Protein AF-A0A975J6R3-F1 (afdb_monomer_lite)

Sequence (254 aa):
MKIGGYSHFNGITFFCDVFKIKGSRKNNDIIYDIEWIVPPKWLRKLENKFILGGILVAYYQWKVLDKKIKSLFLFLIGFYLMDEIMDLTFIDKYLDYYGSKLGIYFIITTLIIVALNYKRILRVFRYHGAEHKAINCFVEHGYVDLYLIKKASRFNKRCGSNIASIFLLLYIPIWVLNVDSLTAIVIIFLIALQITKILALKNFRWDKYIQILQWVTALEPREEEIEVAIGTFNQLQRGYYIYQSEVTKGIRKI

Secondary structure (DSSP, 8-state):
---EEEEETTEEEEE-SSEEEEEEEETTEEEEEEEE-PPPHHHHTTTT-TTTHHHHHHHHHHHHS-HHHHHHHHHHHHHHHHHHHHT-HHHHHHHHHHHHHHHHHHHHHHHHHHHHTHHHHHHHHHHHHHHHHHHHHHHHHSS--HHHHHHS-S--TT-THHHHHHHHHHHHHHHHTT---HHHHHHHHHHHHHHHHHHTTS--TTHHHHTHHHHHHSPPPPHHHHHHHHHHHHHHHHHHHHHHHHHHHHHTT-

Radius of gyration: 21.08 Å; chains: 1; bounding box: 64×44×52 Å

Foldseek 3Di:
DAKDKAFDLFAIWIDDQFKIWTWGDDPNDTDIDIGTLHDDPVLVVQPPPQVSVVVVVVSSVVVRDDPVVVVVVVVVVVVVVCCVVVVPVVVVVVCVVCVVVVVVVVVVVVVVVCVVCVVSQVQSLQLLLLRQLQVQLCVVPVADDPVSSLVGGSFALLDPVLLVLQLCVVVVVCVVVVVDDPVVSVVSSSVSVVVSVVSNVDDDPCSVSSRVVNVPRNDNHDPSSNCSSNVRVVVNVVVVVVVVVVVVVVVVVD

Structure (mmCIF, N/CA/C/O backbone):
data_AF-A0A975J6R3-F1
#
_entry.id   AF-A0A975J6R3-F1
#
loop_
_atom_site.group_PDB
_atom_site.id
_atom_site.type_symbol
_atom_site.label_atom_id
_atom_site.label_alt_id
_atom_site.label_comp_id
_atom_site.label_asym_id
_atom_site.label_entity_id
_atom_site.label_seq_id
_atom_site.pdbx_PDB_ins_code
_atom_site.Cartn_x
_atom_site.Cartn_y
_atom_site.Cartn_z
_atom_site.occupancy
_atom_site.B_iso_or_equiv
_atom_site.auth_seq_id
_atom_site.auth_comp_id
_atom_site.auth_asym_id
_atom_site.auth_atom_id
_atom_site.pdbx_PDB_model_num
ATOM 1 N N . MET A 1 1 ? -18.717 5.902 2.322 1.00 73.00 1 MET A N 1
ATOM 2 C CA . MET A 1 1 ? -17.311 6.255 2.606 1.00 73.00 1 MET A CA 1
ATOM 3 C C . MET A 1 1 ? -16.415 5.562 1.591 1.00 73.00 1 MET A C 1
ATOM 5 O O . MET A 1 1 ? -16.469 4.338 1.505 1.00 73.00 1 MET A O 1
ATOM 9 N N . LYS A 1 2 ? -15.635 6.303 0.792 1.00 81.56 2 LYS A N 1
ATOM 10 C CA . LYS A 1 2 ? -14.516 5.687 0.055 1.00 81.56 2 LYS A CA 1
ATOM 11 C C . LYS A 1 2 ? -13.415 5.413 1.067 1.00 81.56 2 LYS A C 1
ATOM 13 O O . LYS A 1 2 ? -13.172 6.273 1.900 1.00 81.56 2 LYS A O 1
ATOM 18 N N . ILE A 1 3 ? -12.798 4.240 1.020 1.00 90.19 3 ILE A N 1
ATOM 19 C CA . ILE A 1 3 ? -11.766 3.850 1.983 1.00 90.19 3 ILE A CA 1
ATOM 20 C C . ILE A 1 3 ? -10.553 3.278 1.276 1.00 90.19 3 ILE A C 1
ATOM 22 O O . ILE A 1 3 ? -10.678 2.590 0.261 1.00 90.19 3 ILE A O 1
ATOM 26 N N . GLY A 1 4 ? -9.394 3.546 1.851 1.00 91.12 4 GLY A N 1
ATOM 27 C CA . GLY A 1 4 ? -8.131 2.931 1.491 1.00 91.12 4 GLY A CA 1
ATOM 28 C C . GLY A 1 4 ? -7.145 3.059 2.642 1.00 91.12 4 GLY A C 1
ATOM 29 O O . GLY A 1 4 ? -7.427 3.706 3.655 1.00 91.12 4 GLY A O 1
ATOM 30 N N . GLY A 1 5 ? -5.985 2.444 2.481 1.00 92.81 5 GLY A N 1
ATOM 31 C CA . GLY A 1 5 ? -4.912 2.540 3.450 1.00 92.81 5 GLY A CA 1
ATOM 32 C C . GLY A 1 5 ? -3.556 2.251 2.832 1.00 92.81 5 GLY A C 1
ATOM 33 O O . GLY A 1 5 ? -3.443 1.908 1.655 1.00 92.81 5 GLY A O 1
ATOM 34 N N . TYR A 1 6 ? -2.520 2.465 3.631 1.00 92.19 6 TYR A N 1
ATOM 35 C CA . TYR A 1 6 ? -1.164 2.026 3.346 1.00 92.19 6 TYR A CA 1
ATOM 36 C C . TYR A 1 6 ? -0.399 1.804 4.652 1.00 92.19 6 TYR A C 1
ATOM 38 O O . TYR A 1 6 ? -0.605 2.490 5.658 1.00 92.19 6 TYR A O 1
ATOM 46 N N . SER A 1 7 ? 0.515 0.840 4.632 1.00 93.00 7 SER A N 1
ATOM 47 C CA . SER A 1 7 ? 1.382 0.511 5.761 1.00 93.00 7 SER A CA 1
ATOM 48 C C . SER A 1 7 ? 2.701 1.280 5.721 1.00 93.00 7 SER A C 1
ATOM 50 O O . SER A 1 7 ? 3.265 1.520 4.653 1.00 93.00 7 SER A O 1
ATOM 52 N N . HIS A 1 8 ? 3.256 1.573 6.891 1.00 91.44 8 HIS A N 1
ATOM 53 C CA . HIS A 1 8 ? 4.609 2.100 7.059 1.00 91.44 8 HIS A CA 1
ATOM 54 C C . HIS A 1 8 ? 5.312 1.412 8.237 1.00 91.44 8 HIS A C 1
ATOM 56 O O . HIS A 1 8 ? 4.707 0.648 8.982 1.00 91.44 8 HIS A O 1
ATOM 62 N N . PHE A 1 9 ? 6.603 1.688 8.441 1.00 87.81 9 PHE A N 1
ATOM 63 C CA . PHE A 1 9 ? 7.449 0.948 9.395 1.00 87.81 9 PHE A CA 1
ATOM 64 C C . PHE A 1 9 ? 6.875 0.805 10.812 1.00 87.81 9 PHE A C 1
ATOM 66 O O . PHE A 1 9 ? 7.053 -0.236 11.444 1.00 87.81 9 PHE A O 1
ATOM 73 N N . ASN A 1 10 ? 6.176 1.836 11.294 1.00 89.94 10 ASN A N 1
ATOM 74 C CA . ASN A 1 10 ? 5.667 1.891 12.665 1.00 89.94 10 ASN A CA 1
ATOM 75 C C . ASN A 1 10 ? 4.132 1.866 12.765 1.00 89.94 10 ASN A C 1
ATOM 77 O O . ASN A 1 10 ? 3.611 2.201 13.824 1.00 89.94 10 ASN A O 1
ATOM 81 N N . GLY A 1 11 ? 3.401 1.513 11.702 1.00 94.88 11 GLY A N 1
ATOM 82 C CA . GLY A 1 11 ? 1.938 1.479 11.762 1.00 94.88 11 GLY A CA 1
ATOM 83 C C . GLY A 1 11 ? 1.237 1.559 10.411 1.00 94.88 11 GLY A C 1
ATOM 84 O O . GLY A 1 11 ? 1.796 1.178 9.381 1.00 94.88 11 GLY A O 1
ATOM 85 N N . ILE A 1 12 ? -0.001 2.043 10.432 1.00 96.50 12 ILE A N 1
ATOM 86 C CA . ILE A 1 12 ? -0.912 2.048 9.286 1.00 96.50 12 ILE A CA 1
ATOM 87 C C . ILE A 1 12 ? -1.538 3.431 9.169 1.00 96.50 12 ILE A C 1
ATOM 89 O O . ILE A 1 12 ? -1.903 4.056 10.163 1.00 96.50 12 ILE A O 1
ATOM 93 N N . THR A 1 13 ? -1.684 3.909 7.941 1.00 95.38 13 THR A N 1
ATOM 94 C CA . THR A 1 13 ? -2.505 5.077 7.641 1.00 95.38 13 THR A CA 1
ATOM 95 C C . THR A 1 13 ? -3.733 4.626 6.874 1.00 95.38 13 THR A C 1
ATOM 97 O O . THR A 1 13 ? -3.602 3.992 5.830 1.00 95.38 13 THR A O 1
ATOM 100 N N . PHE A 1 14 ? -4.917 4.982 7.362 1.00 96.06 14 PHE A N 1
ATOM 101 C CA . PHE A 1 14 ? -6.159 4.848 6.607 1.00 96.06 14 PHE A CA 1
ATOM 102 C C . PHE A 1 14 ? -6.623 6.211 6.117 1.00 96.06 14 PHE A C 1
ATOM 104 O O . PHE A 1 14 ? -6.312 7.243 6.712 1.00 96.06 14 PHE A O 1
ATOM 111 N N . PHE A 1 15 ? -7.384 6.235 5.034 1.00 93.44 15 PHE A N 1
ATOM 112 C CA . PHE A 1 15 ? -7.926 7.468 4.489 1.00 93.44 15 PH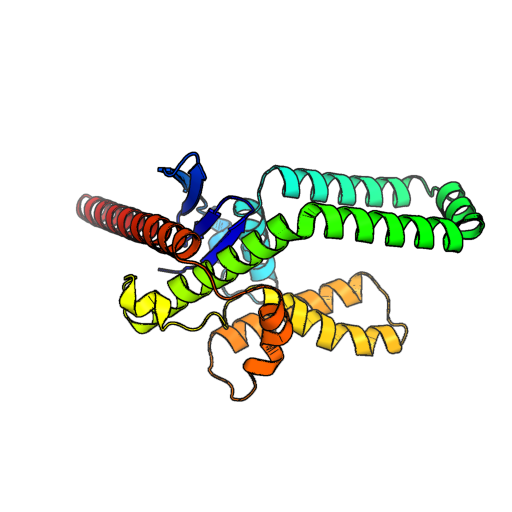E A CA 1
ATOM 113 C C . PHE A 1 15 ? -9.315 7.267 3.906 1.00 93.44 15 PHE A C 1
ATOM 115 O O . PHE A 1 15 ? -9.677 6.175 3.459 1.00 93.44 15 PHE A O 1
ATOM 122 N N . CYS A 1 16 ? -10.074 8.357 3.897 1.00 91.12 16 CYS A N 1
ATOM 123 C CA . CYS A 1 16 ? -11.338 8.458 3.194 1.00 91.12 16 CYS A CA 1
ATOM 124 C C . CYS A 1 16 ? -11.298 9.566 2.134 1.00 91.12 16 CYS A C 1
ATOM 126 O O . CYS A 1 16 ? -10.245 10.094 1.794 1.00 91.12 16 CYS A O 1
ATOM 128 N N . ASP A 1 17 ? -12.450 9.927 1.586 1.00 85.44 17 ASP A N 1
ATOM 129 C CA . ASP A 1 17 ? -12.615 11.014 0.619 1.00 85.44 17 ASP A CA 1
ATOM 130 C C . ASP A 1 17 ? -12.327 12.418 1.194 1.00 85.44 17 ASP A C 1
ATOM 132 O O . ASP A 1 17 ? -12.244 13.388 0.436 1.00 85.44 17 ASP A O 1
ATOM 136 N N . VAL A 1 18 ? -12.138 12.524 2.513 1.00 88.44 18 VAL A N 1
ATOM 137 C CA . VAL A 1 18 ? -12.105 13.795 3.245 1.00 88.44 18 VAL A CA 1
ATOM 138 C C . VAL A 1 18 ? -10.768 14.031 3.960 1.00 88.44 18 VAL A C 1
ATOM 140 O O . VAL A 1 18 ? -10.130 15.071 3.778 1.00 88.44 18 VAL A O 1
ATOM 143 N N . PHE A 1 19 ? -10.321 13.073 4.765 1.00 92.25 19 PHE A N 1
ATOM 144 C CA . PHE A 1 19 ? -9.090 13.155 5.552 1.00 92.25 19 PHE A CA 1
ATOM 145 C C . PHE A 1 19 ? -8.410 11.781 5.617 1.00 92.25 19 PHE A C 1
ATOM 147 O O . PHE A 1 19 ? -8.995 10.752 5.264 1.00 92.25 19 PHE A O 1
ATOM 154 N N . LYS A 1 20 ? -7.157 11.765 6.065 1.00 93.69 20 LYS A N 1
ATOM 155 C CA . LYS A 1 20 ? -6.404 10.555 6.404 1.00 93.69 20 LYS A CA 1
ATOM 156 C C . LYS A 1 20 ? -6.038 10.560 7.883 1.00 93.69 20 LYS A C 1
ATOM 158 O O . LYS A 1 20 ? -5.824 11.625 8.456 1.00 93.69 20 LYS A O 1
ATOM 163 N N . ILE A 1 21 ? -5.962 9.375 8.479 1.00 95.31 21 ILE A N 1
ATOM 164 C CA . ILE A 1 21 ? -5.512 9.158 9.853 1.00 95.31 21 ILE A CA 1
ATOM 165 C C . ILE A 1 21 ? -4.333 8.200 9.840 1.00 95.31 21 ILE A C 1
ATOM 167 O O . ILE A 1 21 ? -4.447 7.063 9.380 1.00 95.31 21 ILE A O 1
ATOM 171 N N . LYS A 1 22 ? -3.211 8.662 10.380 1.00 95.06 22 LYS A N 1
ATOM 172 C CA . LYS A 1 22 ? -1.996 7.887 10.592 1.00 95.06 22 LYS A CA 1
ATOM 173 C C . LYS A 1 22 ? -1.968 7.373 12.025 1.00 95.06 22 LYS A C 1
ATOM 175 O O . LYS A 1 22 ? -1.865 8.169 12.951 1.00 95.06 22 LYS A O 1
ATOM 180 N N . GLY A 1 23 ? -2.015 6.058 12.203 1.00 96.25 23 GLY A N 1
ATOM 181 C CA . GLY A 1 23 ? -1.776 5.401 13.483 1.00 96.25 23 GLY A CA 1
ATOM 182 C C . GLY A 1 23 ? -0.354 4.867 13.549 1.00 96.25 23 GLY A C 1
ATOM 183 O O . GLY A 1 23 ? 0.071 4.096 12.688 1.00 96.25 23 GLY A O 1
ATOM 184 N N . SER A 1 24 ? 0.411 5.286 14.552 1.00 94.75 24 SER A N 1
ATOM 185 C CA . SER A 1 24 ? 1.791 4.838 14.761 1.00 94.75 24 SER A CA 1
ATOM 186 C C . SER A 1 24 ? 1.986 4.323 16.180 1.00 94.75 24 SER A C 1
ATOM 188 O O . SER A 1 24 ? 1.666 5.019 17.139 1.00 94.75 24 SER A O 1
ATOM 190 N N . ARG A 1 25 ? 2.556 3.125 16.321 1.00 92.06 25 ARG A N 1
ATOM 191 C CA . ARG A 1 25 ? 2.884 2.545 17.629 1.00 92.06 25 ARG A CA 1
ATOM 192 C C . ARG A 1 25 ? 4.203 3.125 18.144 1.00 92.06 25 ARG A C 1
ATOM 194 O O . ARG A 1 25 ? 5.226 3.026 17.459 1.00 92.06 25 ARG A O 1
ATOM 201 N N . LYS A 1 26 ? 4.196 3.700 19.348 1.00 90.25 26 LYS A N 1
ATOM 202 C CA . LYS A 1 26 ? 5.370 4.247 20.045 1.00 90.25 26 LYS A CA 1
ATOM 203 C C . LYS A 1 26 ? 5.280 3.886 21.530 1.00 90.25 26 LYS A C 1
ATOM 205 O O . LYS A 1 26 ? 4.338 4.294 22.184 1.00 90.25 26 LYS A O 1
ATOM 210 N N . ASN A 1 27 ? 6.261 3.142 22.049 1.00 80.25 27 ASN A N 1
ATOM 211 C CA . ASN A 1 27 ? 6.345 2.751 23.467 1.00 80.25 27 ASN A CA 1
ATOM 212 C C . ASN A 1 27 ? 5.030 2.166 24.032 1.00 80.25 27 ASN A C 1
ATOM 214 O O . ASN A 1 27 ? 4.551 2.615 25.060 1.00 80.25 27 ASN A O 1
ATOM 218 N N . ASN A 1 28 ? 4.457 1.174 23.339 1.00 82.69 28 ASN A N 1
ATOM 219 C CA . ASN A 1 28 ? 3.149 0.547 23.607 1.00 82.69 28 ASN A CA 1
ATOM 220 C C . ASN A 1 28 ? 1.890 1.388 23.368 1.00 82.69 28 ASN A C 1
ATOM 222 O O . ASN A 1 28 ? 0.835 0.789 23.175 1.00 82.69 28 ASN A O 1
ATOM 226 N N . ASP A 1 29 ? 1.993 2.706 23.234 1.00 89.94 29 ASP A N 1
ATOM 227 C CA . ASP A 1 29 ? 0.853 3.541 22.865 1.00 89.94 29 ASP A CA 1
ATOM 228 C C . ASP A 1 29 ? 0.682 3.650 21.346 1.00 89.94 29 ASP A C 1
ATOM 230 O O . ASP A 1 29 ? 1.638 3.535 20.565 1.00 89.94 29 ASP A O 1
ATOM 234 N N . ILE A 1 30 ? -0.555 3.902 20.914 1.00 93.38 30 ILE A N 1
ATOM 235 C CA . ILE A 1 30 ? -0.884 4.208 19.520 1.00 93.38 30 ILE A CA 1
ATOM 236 C C . ILE A 1 30 ? -1.169 5.704 19.419 1.00 93.38 30 ILE A C 1
ATOM 238 O O . ILE A 1 30 ? -2.133 6.211 19.988 1.00 93.38 30 ILE A O 1
ATOM 242 N N . ILE A 1 31 ? -0.326 6.405 18.667 1.00 95.19 31 ILE A N 1
ATOM 243 C CA . ILE A 1 31 ? -0.463 7.834 18.393 1.00 95.19 31 ILE A CA 1
ATOM 244 C C . ILE A 1 31 ? -1.219 8.001 17.078 1.00 95.19 31 ILE A C 1
ATOM 246 O O . ILE A 1 31 ? -0.861 7.371 16.079 1.00 95.19 31 ILE A O 1
ATOM 250 N N . TYR A 1 32 ? -2.226 8.873 17.081 1.00 95.56 32 TYR A N 1
ATOM 251 C CA . TYR A 1 32 ? -3.033 9.197 15.910 1.00 95.56 32 TYR A CA 1
ATOM 252 C C . TYR A 1 32 ? -2.733 10.614 15.426 1.00 95.56 32 TYR A C 1
ATOM 254 O O . TYR A 1 32 ? -2.737 11.552 16.218 1.00 95.56 32 TYR A O 1
ATOM 262 N N . ASP A 1 33 ? -2.510 10.762 14.126 1.00 93.94 33 ASP A N 1
ATOM 263 C CA . ASP A 1 33 ? -2.328 12.049 13.453 1.00 93.94 33 ASP A CA 1
ATOM 264 C C . ASP A 1 33 ? -3.324 12.169 12.293 1.00 93.94 33 ASP A C 1
ATOM 266 O O . ASP A 1 33 ? -3.497 11.214 11.531 1.00 93.94 33 ASP A O 1
ATOM 270 N N . ILE A 1 34 ? -4.009 13.309 12.180 1.00 93.25 34 ILE A N 1
ATOM 271 C CA . ILE A 1 34 ? -5.109 13.519 11.226 1.00 93.25 34 ILE A CA 1
ATOM 272 C C . ILE A 1 34 ? -4.740 14.646 10.264 1.00 93.25 34 ILE A C 1
ATOM 274 O O . ILE A 1 34 ? -4.424 15.755 10.683 1.00 93.25 34 ILE A O 1
ATOM 278 N N . GLU A 1 35 ? -4.858 14.388 8.961 1.00 92.19 35 GLU A N 1
ATOM 279 C CA . GLU A 1 35 ? -4.571 15.374 7.916 1.00 92.19 35 GLU A CA 1
ATOM 280 C C . GLU A 1 35 ? -5.707 15.421 6.882 1.00 92.19 35 GLU A C 1
ATOM 282 O O . GLU A 1 35 ? -6.140 14.392 6.358 1.00 92.19 35 GLU A O 1
ATOM 287 N N . TRP A 1 36 ? -6.183 16.623 6.551 1.00 90.50 36 TRP A N 1
ATOM 288 C CA . TRP A 1 36 ? -7.206 16.827 5.522 1.00 90.50 36 TRP A CA 1
ATOM 289 C C . TRP A 1 36 ? -6.635 16.633 4.113 1.00 90.50 36 TRP A C 1
ATOM 291 O O . TRP A 1 36 ? -5.567 17.149 3.782 1.00 90.50 36 TRP A O 1
ATOM 301 N N . ILE A 1 37 ? -7.377 15.932 3.251 1.00 88.62 37 ILE A N 1
ATOM 302 C CA . ILE A 1 37 ? -6.948 15.602 1.879 1.00 88.62 37 ILE A CA 1
ATOM 303 C C . ILE A 1 37 ? -7.986 15.979 0.814 1.00 88.62 37 ILE A C 1
ATOM 305 O O . ILE A 1 37 ? -7.968 15.448 -0.295 1.00 88.62 37 ILE A O 1
ATOM 309 N N . VAL A 1 38 ? -8.889 16.907 1.137 1.00 85.12 38 VAL A N 1
ATOM 310 C CA . VAL A 1 38 ? -9.971 17.321 0.236 1.00 85.12 38 VAL A CA 1
ATOM 311 C C . VAL A 1 38 ? -9.400 17.994 -1.024 1.00 85.12 38 VAL A C 1
ATOM 313 O O . VAL A 1 38 ? -8.736 19.029 -0.916 1.00 85.12 38 VAL A O 1
ATOM 316 N N . PRO A 1 39 ? -9.683 17.471 -2.232 1.00 84.12 39 PRO A N 1
ATOM 317 C CA . PRO A 1 39 ? -9.270 18.114 -3.472 1.00 84.12 39 PRO A CA 1
ATOM 318 C C . PRO A 1 39 ? -10.070 19.396 -3.761 1.00 84.12 39 PRO A C 1
ATOM 320 O O . PRO A 1 39 ? -11.255 19.509 -3.406 1.00 84.12 39 PRO A O 1
ATOM 323 N N . PRO A 1 40 ? -9.475 20.357 -4.491 1.00 85.69 40 PRO A N 1
ATOM 324 C CA . PRO A 1 40 ? -10.188 21.550 -4.931 1.00 85.69 40 PRO A CA 1
ATOM 325 C C . PRO A 1 40 ? -11.392 21.191 -5.822 1.00 85.69 40 PRO A C 1
ATOM 327 O O . PRO A 1 40 ? -11.407 20.167 -6.509 1.00 85.69 40 PRO A O 1
ATOM 330 N N . LYS A 1 41 ? -12.432 22.042 -5.819 1.00 84.62 41 LYS A N 1
ATOM 331 C CA . LYS A 1 41 ? -13.713 21.790 -6.522 1.00 84.62 41 LYS A CA 1
ATOM 332 C C . LYS A 1 41 ? -13.536 21.451 -8.007 1.00 84.62 41 LYS A C 1
ATOM 334 O O . LYS A 1 41 ? -14.232 20.575 -8.506 1.00 84.62 41 LYS A O 1
ATOM 339 N N . TRP A 1 42 ? -12.617 22.120 -8.704 1.00 85.50 42 TRP A N 1
ATOM 340 C CA . TRP A 1 42 ? -12.376 21.881 -10.130 1.00 85.50 42 TRP A CA 1
ATOM 341 C C . TRP A 1 42 ? -11.807 20.481 -10.398 1.00 85.50 42 TRP A C 1
ATOM 343 O O . TRP A 1 42 ? -12.211 19.835 -11.358 1.00 85.50 42 TRP A O 1
ATOM 353 N N . LEU A 1 43 ? -10.946 19.978 -9.509 1.00 84.31 43 LEU A N 1
ATOM 354 C CA . LEU A 1 43 ? -10.311 18.672 -9.659 1.00 84.31 43 LEU A CA 1
ATOM 355 C C . LEU A 1 43 ? -11.311 17.531 -9.428 1.00 84.31 43 LEU A C 1
ATOM 357 O O . LEU A 1 43 ? -11.257 16.512 -10.110 1.00 84.31 43 LEU A O 1
ATOM 361 N N . ARG A 1 44 ? -12.294 17.738 -8.540 1.00 81.62 44 ARG A N 1
ATOM 362 C CA . ARG A 1 44 ? -13.417 16.803 -8.351 1.00 81.62 44 ARG A CA 1
ATOM 363 C C . ARG A 1 44 ? -14.255 16.613 -9.614 1.00 81.62 44 ARG A C 1
ATOM 365 O O . ARG A 1 44 ? -14.750 15.522 -9.844 1.00 81.62 44 ARG A O 1
ATOM 372 N N . LYS A 1 45 ? -14.360 17.625 -10.483 1.00 83.69 45 LYS A N 1
ATOM 373 C CA . LYS A 1 45 ? -15.082 17.499 -11.766 1.00 83.69 45 LYS A CA 1
ATOM 374 C C . LYS A 1 45 ? -14.395 16.557 -12.766 1.00 83.69 45 LYS A C 1
ATOM 376 O O . LYS A 1 45 ? -14.990 16.223 -13.789 1.00 83.69 45 LYS A O 1
ATOM 381 N N . LEU A 1 46 ? -13.142 16.172 -12.514 1.00 81.88 46 LEU A N 1
ATOM 382 C CA . LEU A 1 46 ? -12.410 15.202 -13.335 1.00 81.88 46 LEU A CA 1
ATOM 383 C C . LEU A 1 46 ? -12.690 13.754 -12.920 1.00 81.88 46 LEU A C 1
ATOM 385 O O . LEU A 1 46 ? -12.252 12.825 -13.600 1.00 81.88 46 LEU A O 1
ATOM 389 N N . GLU A 1 47 ? -13.416 13.552 -11.821 1.00 72.62 47 GLU A N 1
ATOM 390 C CA . GLU A 1 47 ? -13.870 12.236 -11.398 1.00 72.62 47 GLU A CA 1
ATOM 391 C C . GLU A 1 47 ? -14.687 11.571 -12.520 1.00 72.62 47 GLU A C 1
ATOM 393 O O . GLU A 1 47 ? -15.491 12.214 -13.191 1.00 72.62 47 GLU A O 1
ATOM 398 N N . ASN A 1 48 ? -14.428 10.285 -12.769 1.00 70.88 48 ASN A N 1
ATOM 399 C CA . ASN A 1 48 ? -15.032 9.474 -13.840 1.00 70.88 48 ASN A CA 1
ATOM 400 C C . ASN A 1 48 ? -14.679 9.857 -15.291 1.00 70.88 48 ASN A C 1
ATOM 402 O O . ASN A 1 48 ? -15.157 9.203 -16.216 1.00 70.88 48 ASN A O 1
ATOM 406 N N . LYS A 1 49 ? -13.801 10.838 -15.531 1.00 78.75 49 LYS A N 1
ATOM 407 C CA . LYS A 1 49 ? -13.236 11.059 -16.872 1.00 78.75 49 LYS A CA 1
ATOM 408 C C . LYS A 1 49 ? -12.094 10.073 -17.127 1.00 78.75 49 LYS A C 1
ATOM 410 O O . LYS A 1 49 ? -11.222 9.926 -16.275 1.00 78.75 49 LYS A O 1
ATOM 415 N N . PHE A 1 50 ? -12.078 9.427 -18.296 1.00 69.06 50 PHE A N 1
ATOM 416 C CA . PHE A 1 50 ? -11.164 8.314 -18.605 1.00 69.06 50 PHE A CA 1
ATOM 417 C C . PHE A 1 50 ? -9.685 8.654 -18.343 1.00 69.06 50 PHE A C 1
ATOM 419 O O . PHE A 1 50 ? -9.077 8.092 -17.432 1.00 69.06 50 PHE A O 1
ATOM 426 N N . ILE A 1 51 ? -9.137 9.627 -19.082 1.00 68.31 51 ILE A N 1
ATOM 427 C CA . ILE A 1 51 ? -7.733 10.064 -18.962 1.00 68.31 51 ILE A CA 1
ATOM 428 C C . ILE A 1 51 ? -7.575 11.074 -17.821 1.00 68.31 51 ILE A C 1
ATOM 430 O O . ILE A 1 51 ? -6.724 10.922 -16.948 1.00 68.31 51 ILE A O 1
ATOM 434 N N . LEU A 1 52 ? -8.443 12.089 -17.781 1.00 76.44 52 LEU A N 1
ATOM 435 C CA . LEU A 1 52 ? -8.326 13.203 -16.834 1.00 76.44 52 LEU A CA 1
ATOM 436 C C . LEU A 1 52 ? -8.543 12.785 -15.372 1.00 76.44 52 LEU A C 1
ATOM 438 O O . LEU A 1 52 ? -7.997 13.411 -14.466 1.00 76.44 52 LEU A O 1
ATOM 442 N N . GLY A 1 53 ? -9.273 11.695 -15.122 1.00 72.00 53 GLY A N 1
ATOM 443 C CA . GLY A 1 53 ? -9.401 11.117 -13.787 1.00 72.00 53 GLY A CA 1
ATOM 444 C C . GLY A 1 53 ? -8.071 10.602 -13.229 1.00 72.00 53 GLY A C 1
ATOM 445 O O . GLY A 1 53 ? -7.920 10.514 -12.012 1.00 72.00 53 GLY A O 1
ATOM 446 N N . GLY A 1 54 ? -7.082 10.318 -14.086 1.00 73.56 54 GLY A N 1
ATOM 447 C CA . GLY A 1 54 ? -5.709 10.023 -13.673 1.00 73.56 54 GLY A CA 1
ATOM 448 C C . GLY A 1 54 ? -5.059 11.181 -12.913 1.00 73.56 54 GLY A C 1
ATOM 449 O O . GLY A 1 54 ? -4.347 10.940 -11.944 1.00 73.56 54 GLY A O 1
ATOM 450 N N . ILE A 1 55 ? -5.385 12.432 -13.259 1.00 81.81 55 ILE A N 1
ATOM 451 C CA . ILE A 1 55 ? -4.876 13.633 -12.574 1.00 81.81 55 ILE A CA 1
ATOM 452 C C . ILE A 1 55 ? -5.414 13.696 -11.140 1.00 81.81 55 ILE A C 1
ATOM 454 O O . ILE A 1 55 ? -4.669 13.966 -10.199 1.00 81.81 55 ILE A O 1
ATOM 458 N N . LEU A 1 56 ? -6.702 13.394 -10.950 1.00 81.94 56 LEU A N 1
ATOM 459 C CA . LEU A 1 56 ? -7.305 13.323 -9.619 1.00 81.94 56 LEU A CA 1
ATOM 460 C C . LEU A 1 56 ? -6.673 12.198 -8.783 1.00 81.94 56 LEU A C 1
ATOM 462 O O . LEU A 1 56 ? -6.369 12.404 -7.609 1.00 81.94 56 LEU A O 1
ATOM 466 N N . VAL A 1 57 ? -6.422 11.030 -9.386 1.00 78.62 57 VAL A N 1
ATOM 467 C CA . VAL A 1 57 ? -5.704 9.929 -8.720 1.00 78.62 57 VAL A CA 1
ATOM 468 C C . VAL A 1 57 ? -4.291 10.365 -8.333 1.00 78.62 57 VAL A C 1
ATOM 470 O O . VAL A 1 57 ? -3.912 10.181 -7.181 1.00 78.62 57 VAL A O 1
ATOM 473 N N . ALA A 1 58 ? -3.541 10.996 -9.238 1.00 81.94 58 ALA A N 1
ATOM 474 C CA . ALA A 1 58 ? -2.194 11.495 -8.971 1.00 81.94 58 ALA A CA 1
ATOM 475 C C . ALA A 1 58 ? -2.178 12.518 -7.826 1.00 81.94 58 ALA A C 1
ATOM 477 O O . ALA A 1 58 ? -1.318 12.441 -6.952 1.00 81.94 58 ALA A O 1
ATOM 478 N N . TYR A 1 59 ? -3.166 13.415 -7.762 1.00 86.94 59 TYR A N 1
ATOM 479 C CA . TYR A 1 59 ? -3.330 14.336 -6.639 1.00 86.94 59 TYR A CA 1
ATOM 480 C C . TYR A 1 59 ? -3.540 13.602 -5.312 1.00 86.94 59 TYR A C 1
ATOM 482 O O . TYR A 1 59 ? -2.878 13.926 -4.325 1.00 86.94 59 TYR A O 1
ATOM 490 N N . TYR A 1 60 ? -4.436 12.610 -5.275 1.00 81.50 60 TYR A N 1
ATOM 491 C CA . TYR A 1 60 ? -4.661 11.823 -4.064 1.00 81.50 60 TYR A CA 1
ATOM 492 C C . TYR A 1 60 ? -3.400 11.065 -3.656 1.00 81.50 60 TYR A C 1
ATOM 494 O O . TYR A 1 60 ? -3.005 11.152 -2.497 1.00 81.50 60 TYR A O 1
ATOM 502 N N . GLN A 1 61 ? -2.720 10.404 -4.598 1.00 82.19 61 GLN A N 1
ATOM 503 C CA . GLN A 1 61 ? -1.451 9.725 -4.326 1.00 82.19 61 GLN A CA 1
ATOM 504 C C . GLN A 1 61 ? -0.416 10.708 -3.779 1.00 82.19 61 GLN A C 1
ATOM 506 O O . GLN A 1 61 ? 0.177 10.462 -2.733 1.00 82.19 61 GLN A O 1
ATOM 511 N N . TRP A 1 62 ? -0.275 11.883 -4.395 1.00 86.44 62 TRP A N 1
ATOM 512 C CA . TRP A 1 62 ? 0.598 12.935 -3.891 1.00 86.44 62 TRP A CA 1
ATOM 513 C C . TRP A 1 62 ? 0.211 13.373 -2.477 1.00 86.44 62 TRP A C 1
ATOM 515 O O . TRP A 1 62 ? 1.069 13.499 -1.617 1.00 86.44 62 TRP A O 1
ATOM 525 N N . LYS A 1 63 ? -1.066 13.581 -2.156 1.00 85.88 63 LYS A N 1
ATOM 526 C CA . LYS A 1 63 ? -1.478 13.973 -0.795 1.00 85.88 63 LYS A CA 1
ATOM 527 C C . LYS A 1 63 ? -1.268 12.871 0.243 1.00 85.88 63 LYS A C 1
ATOM 529 O O . LYS A 1 63 ? -0.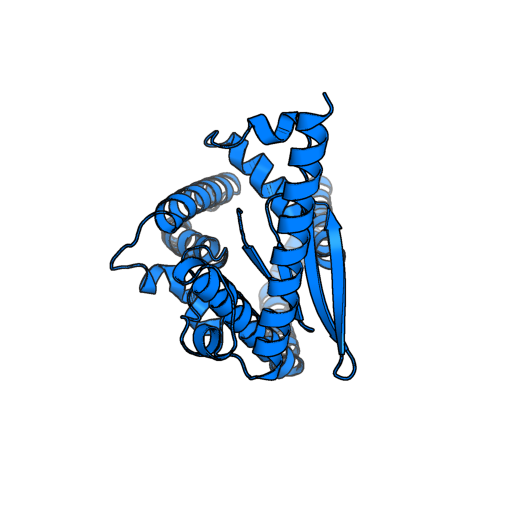934 13.168 1.392 1.00 85.88 63 LYS A O 1
ATOM 534 N N . VAL A 1 64 ? -1.412 11.618 -0.161 1.00 79.50 64 VAL A N 1
ATOM 535 C CA . VAL A 1 64 ? -1.233 10.440 0.690 1.00 79.50 64 VAL A CA 1
ATOM 536 C C . VAL A 1 64 ? 0.254 10.165 0.957 1.00 79.50 64 VAL A C 1
ATOM 538 O O . VAL A 1 64 ? 0.606 9.866 2.095 1.00 79.50 64 VAL A O 1
ATOM 541 N N . LEU A 1 65 ? 1.137 10.358 -0.030 1.00 79.00 65 LEU A N 1
ATOM 542 C CA . LEU A 1 65 ? 2.575 10.092 0.086 1.00 79.00 65 LEU A CA 1
ATOM 543 C C . LEU A 1 65 ? 3.263 10.868 1.222 1.00 79.00 65 LEU A C 1
ATOM 545 O O . LEU A 1 65 ? 3.018 12.059 1.454 1.00 79.00 65 LEU A O 1
ATOM 549 N N . ASP A 1 66 ? 4.197 10.186 1.887 1.00 79.38 66 ASP A N 1
ATOM 550 C CA . ASP A 1 66 ? 5.013 10.756 2.960 1.00 79.38 66 ASP A CA 1
ATOM 551 C C . ASP A 1 66 ? 6.041 11.768 2.407 1.00 79.38 66 ASP A C 1
ATOM 553 O O . ASP A 1 66 ? 6.493 11.663 1.262 1.00 79.38 66 ASP A O 1
ATOM 557 N N . LYS A 1 67 ? 6.444 12.753 3.220 1.00 82.88 67 LYS A N 1
ATOM 558 C CA . LYS A 1 67 ? 7.330 13.861 2.801 1.00 82.88 67 LYS A CA 1
ATOM 559 C C . LYS A 1 67 ? 8.670 13.364 2.254 1.00 82.88 67 LYS A C 1
ATOM 561 O O . LYS A 1 67 ? 9.161 13.891 1.262 1.00 82.88 67 LYS A O 1
ATOM 566 N N . LYS A 1 68 ? 9.228 12.315 2.866 1.00 81.38 68 LYS A N 1
ATOM 567 C CA . LYS A 1 68 ? 10.492 11.699 2.429 1.00 81.38 68 LYS A CA 1
ATOM 568 C C . LYS A 1 68 ? 10.385 11.109 1.023 1.00 81.38 68 LYS A C 1
ATOM 570 O O . LYS A 1 68 ? 11.266 11.329 0.203 1.00 81.38 68 LYS A O 1
ATOM 575 N N . ILE A 1 69 ? 9.284 10.410 0.738 1.00 81.12 69 ILE A N 1
ATOM 576 C CA . ILE A 1 69 ? 9.056 9.788 -0.572 1.00 81.12 69 ILE A CA 1
ATOM 577 C C . ILE A 1 69 ? 8.863 10.870 -1.639 1.00 81.12 69 ILE A C 1
ATOM 579 O O . ILE A 1 69 ? 9.449 10.777 -2.710 1.00 81.12 69 ILE A O 1
ATOM 583 N N . LYS A 1 70 ? 8.124 11.943 -1.330 1.00 85.81 70 LYS A N 1
AT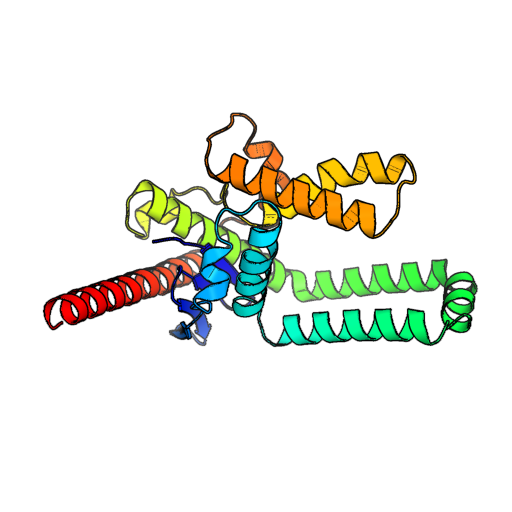OM 584 C CA . LYS A 1 70 ? 7.977 13.097 -2.237 1.00 85.81 70 LYS A CA 1
ATOM 585 C C . LYS A 1 70 ? 9.313 13.732 -2.591 1.00 85.81 70 LYS A C 1
ATOM 587 O O . LYS A 1 70 ? 9.567 13.992 -3.759 1.00 85.81 70 LYS A O 1
ATOM 592 N N . SER A 1 71 ? 10.152 13.968 -1.583 1.00 86.31 71 SER A N 1
ATOM 593 C CA . SER A 1 71 ? 11.477 14.550 -1.790 1.00 86.31 71 SER A CA 1
ATOM 594 C C . SER A 1 71 ? 12.344 13.662 -2.676 1.00 86.31 71 SER A C 1
ATOM 596 O O . SER A 1 71 ? 13.028 14.184 -3.546 1.00 86.31 71 SER A O 1
ATOM 598 N N . LEU A 1 72 ? 12.286 12.339 -2.491 1.00 85.25 72 LEU A N 1
ATOM 599 C CA . LEU A 1 72 ? 12.991 11.391 -3.351 1.00 85.25 72 LEU A CA 1
ATOM 600 C C . LEU A 1 72 ? 12.476 11.447 -4.795 1.00 85.25 72 LEU A C 1
ATOM 602 O O . LEU A 1 72 ? 13.279 11.548 -5.711 1.00 85.25 72 LEU A O 1
ATOM 606 N N . PHE A 1 73 ? 11.157 11.431 -5.010 1.00 85.25 73 PHE A N 1
ATOM 607 C CA . PHE A 1 73 ? 10.579 11.532 -6.357 1.00 85.25 73 PHE A CA 1
ATOM 608 C C . PHE A 1 73 ? 10.984 12.825 -7.069 1.00 85.25 73 PHE A C 1
ATOM 610 O O . PHE A 1 73 ? 11.385 12.777 -8.226 1.00 85.25 73 PHE A O 1
ATOM 617 N N . LEU A 1 74 ? 10.905 13.969 -6.384 1.00 88.81 74 LEU A N 1
ATOM 618 C CA . LEU A 1 74 ? 11.312 15.257 -6.953 1.00 88.81 74 LEU A CA 1
ATOM 619 C C . LEU A 1 74 ?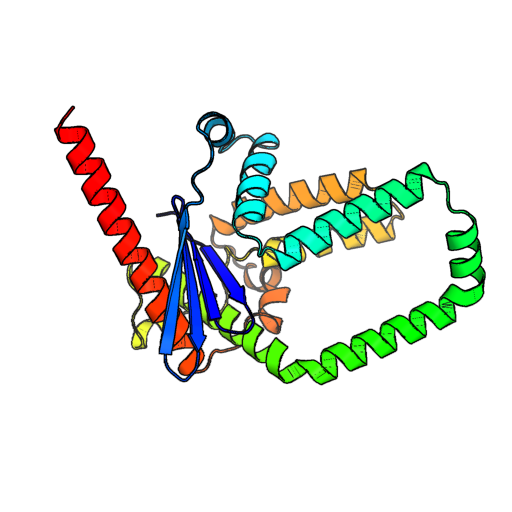 12.805 15.289 -7.274 1.00 88.81 74 LEU A C 1
ATOM 621 O O . LEU A 1 74 ? 13.182 15.793 -8.325 1.00 88.81 74 LEU A O 1
ATOM 625 N N . PHE A 1 75 ? 13.634 14.724 -6.396 1.00 90.44 75 PHE A N 1
ATOM 626 C CA . PHE A 1 75 ? 15.064 14.588 -6.641 1.00 90.44 75 PHE A CA 1
ATOM 627 C C . PHE A 1 75 ? 15.343 13.732 -7.882 1.00 90.44 75 PHE A C 1
ATOM 629 O O . PHE A 1 75 ? 16.101 14.162 -8.739 1.00 90.44 75 PHE A O 1
ATOM 636 N N . LEU A 1 76 ? 14.696 12.569 -8.021 1.00 86.12 76 LEU A N 1
ATOM 637 C CA . LEU A 1 76 ? 14.884 11.681 -9.174 1.00 86.12 76 LEU A CA 1
ATOM 638 C C . LEU A 1 76 ? 14.424 12.323 -10.488 1.00 86.12 76 LEU A C 1
ATOM 640 O O . LEU A 1 76 ? 15.120 12.215 -11.489 1.00 86.12 76 LEU A O 1
ATOM 644 N N . ILE A 1 77 ? 13.281 13.018 -10.483 1.00 85.56 77 ILE A N 1
ATOM 645 C CA . ILE A 1 77 ? 12.797 13.758 -11.659 1.00 85.56 77 ILE A CA 1
ATOM 646 C C . ILE A 1 77 ? 13.770 14.885 -12.012 1.00 85.56 77 ILE A C 1
ATOM 648 O O . ILE A 1 77 ? 14.119 15.044 -13.175 1.00 85.56 77 ILE A O 1
ATOM 652 N N . GLY A 1 78 ? 14.222 15.657 -11.020 1.00 86.50 78 GLY A N 1
ATOM 653 C CA . GLY A 1 78 ? 15.191 16.730 -11.234 1.00 86.50 78 GLY A CA 1
ATOM 654 C C . GLY A 1 78 ? 16.525 16.211 -11.765 1.00 86.50 78 GLY A C 1
ATOM 655 O O . GLY A 1 78 ? 17.088 16.812 -12.669 1.00 86.50 78 GLY A O 1
ATOM 656 N N . PHE A 1 79 ? 16.991 15.073 -11.251 1.00 83.12 79 PHE A N 1
ATOM 657 C CA . PHE A 1 79 ? 18.201 14.408 -11.720 1.00 83.12 79 PHE A CA 1
ATOM 658 C C . PHE A 1 79 ? 18.061 13.924 -13.168 1.00 83.12 79 PHE A C 1
ATOM 660 O O . PHE A 1 79 ? 18.936 14.206 -13.973 1.00 83.12 79 PHE A O 1
ATOM 667 N N . TYR A 1 80 ? 16.943 13.279 -13.518 1.00 81.12 80 TYR A N 1
ATOM 668 C CA . TYR A 1 80 ? 16.660 12.863 -14.897 1.00 81.12 80 TYR A CA 1
ATOM 669 C C . TYR A 1 80 ? 16.621 14.054 -15.867 1.00 81.12 80 TYR A C 1
ATOM 671 O O . TYR A 1 80 ? 17.233 14.015 -16.926 1.00 81.12 80 TYR A O 1
ATOM 679 N N . LEU A 1 81 ? 15.948 15.146 -15.490 1.00 83.06 81 LEU A N 1
ATOM 680 C CA . LEU A 1 81 ? 15.910 16.356 -16.317 1.00 83.06 81 LEU A CA 1
ATOM 681 C C . LEU A 1 81 ? 17.288 17.012 -16.455 1.00 83.06 81 LEU A C 1
ATOM 683 O O . LEU A 1 81 ? 17.602 17.546 -17.511 1.00 83.06 81 LEU A O 1
ATOM 687 N N . MET A 1 82 ? 18.096 17.000 -15.393 1.00 82.38 82 MET A N 1
ATOM 688 C CA . MET A 1 82 ? 19.466 17.512 -15.429 1.00 82.38 82 MET A CA 1
ATOM 689 C C . MET A 1 82 ? 20.319 16.715 -16.416 1.00 82.38 82 MET A C 1
ATOM 691 O O . MET A 1 82 ? 21.033 17.322 -17.203 1.00 82.38 82 MET A O 1
ATOM 695 N N . ASP A 1 83 ? 20.218 15.389 -16.379 1.00 78.50 83 ASP A N 1
ATOM 696 C CA . ASP A 1 83 ? 20.926 14.479 -17.279 1.00 78.50 83 ASP A CA 1
ATOM 697 C C . ASP A 1 83 ? 20.572 14.749 -18.751 1.00 78.50 83 ASP A C 1
ATOM 699 O O . ASP A 1 83 ? 21.457 15.013 -19.561 1.00 78.50 83 ASP A O 1
ATOM 703 N N . GLU A 1 84 ? 19.273 14.841 -19.057 1.00 77.44 84 GLU A N 1
ATOM 704 C CA . GLU A 1 84 ? 18.761 15.130 -20.405 1.00 77.44 84 GLU A CA 1
ATOM 705 C C . GLU A 1 84 ? 19.185 16.521 -20.922 1.00 77.44 84 GLU A C 1
ATOM 707 O O . GLU A 1 84 ? 19.477 16.692 -22.101 1.00 77.44 84 GLU A O 1
ATOM 712 N N . ILE A 1 85 ? 19.225 17.541 -20.052 1.00 82.38 85 ILE A N 1
ATOM 713 C CA . ILE A 1 85 ? 19.617 18.911 -20.438 1.00 82.38 85 ILE A CA 1
ATOM 714 C C . ILE A 1 85 ? 21.129 19.029 -20.631 1.00 82.38 85 ILE A C 1
ATOM 716 O O . ILE A 1 85 ? 21.587 19.777 -21.496 1.00 82.38 85 ILE A O 1
ATOM 720 N N . MET A 1 86 ? 21.904 18.377 -19.767 1.00 77.81 86 MET A N 1
ATOM 721 C CA . MET A 1 86 ? 23.354 18.537 -19.724 1.00 77.81 86 MET A CA 1
ATOM 722 C C . MET A 1 86 ? 24.093 17.573 -20.652 1.00 77.81 86 MET A C 1
ATOM 724 O O . MET A 1 86 ? 25.312 17.711 -20.744 1.00 77.81 86 MET A O 1
ATOM 728 N N . ASP A 1 87 ? 23.378 16.647 -21.307 1.00 70.69 87 ASP A N 1
ATOM 729 C CA . ASP A 1 87 ? 23.920 15.606 -22.189 1.00 70.69 87 ASP A CA 1
ATOM 730 C C . ASP A 1 87 ? 25.204 15.030 -21.585 1.00 70.69 87 ASP A C 1
ATOM 732 O O . ASP A 1 87 ? 26.312 15.209 -22.099 1.00 70.69 87 ASP A O 1
ATOM 736 N N . LEU A 1 88 ? 25.079 14.481 -20.370 1.00 71.56 88 LEU A N 1
ATOM 737 C CA . LEU A 1 88 ? 26.213 14.052 -19.556 1.00 71.56 88 LEU A CA 1
ATOM 738 C C . LEU A 1 88 ? 26.834 12.775 -20.140 1.00 71.56 88 LEU A C 1
ATOM 740 O O . LEU A 1 88 ? 26.917 11.752 -19.469 1.00 71.56 88 LEU A O 1
ATOM 744 N N . THR A 1 89 ? 27.401 12.849 -21.346 1.00 67.56 89 THR A N 1
ATOM 745 C CA . THR A 1 89 ? 28.040 11.740 -22.075 1.00 67.56 89 THR A CA 1
ATOM 746 C C . THR A 1 89 ? 29.164 11.069 -21.279 1.00 67.56 89 THR A C 1
ATOM 748 O O . THR A 1 89 ? 29.586 9.949 -21.562 1.00 67.56 89 THR A O 1
ATOM 751 N N . PHE A 1 90 ? 29.710 11.768 -20.276 1.00 67.44 90 PHE A N 1
ATOM 752 C CA . PHE A 1 90 ? 30.664 11.194 -19.330 1.00 67.44 90 PHE A CA 1
ATOM 753 C C . PHE A 1 90 ? 30.028 10.124 -18.430 1.00 67.44 90 PHE A C 1
ATOM 755 O O . PHE A 1 90 ? 30.698 9.140 -18.124 1.00 67.44 90 PHE A O 1
ATOM 762 N N . ILE A 1 91 ? 28.765 10.291 -18.022 1.00 67.06 91 ILE A N 1
ATOM 763 C CA . ILE A 1 91 ? 28.010 9.291 -17.256 1.00 67.06 91 ILE A CA 1
ATOM 764 C C . ILE A 1 91 ? 27.829 8.041 -18.107 1.00 67.06 91 ILE A C 1
ATOM 766 O O . ILE A 1 91 ? 28.182 6.963 -17.635 1.00 67.06 91 ILE A O 1
ATOM 770 N N . ASP A 1 92 ? 27.409 8.184 -19.363 1.00 68.25 92 ASP A N 1
ATOM 771 C CA . ASP A 1 92 ? 27.261 7.051 -20.283 1.00 68.25 92 ASP A CA 1
ATOM 772 C C . ASP A 1 92 ? 28.584 6.315 -20.479 1.00 68.25 92 ASP A C 1
ATOM 774 O O . ASP A 1 92 ? 28.665 5.105 -20.299 1.00 68.25 92 ASP A O 1
ATOM 778 N N . LYS A 1 93 ? 29.678 7.046 -20.716 1.00 69.75 93 LYS A N 1
ATOM 779 C CA . LYS A 1 93 ? 31.010 6.447 -20.874 1.00 69.75 93 LYS A CA 1
ATOM 780 C C . LYS A 1 93 ? 31.517 5.769 -19.595 1.00 69.75 93 LYS A C 1
ATOM 782 O O . LYS A 1 93 ? 32.208 4.752 -19.662 1.00 69.75 93 LYS A O 1
ATOM 787 N N . TYR A 1 94 ? 31.210 6.327 -18.426 1.00 68.94 94 TYR A N 1
ATOM 788 C CA . TYR A 1 94 ? 31.578 5.754 -17.131 1.00 68.94 94 TYR A CA 1
ATOM 789 C C . TYR A 1 94 ? 30.748 4.502 -16.814 1.00 68.94 94 TYR A C 1
ATOM 791 O O . TYR A 1 94 ? 31.297 3.511 -16.324 1.00 68.94 94 TYR A O 1
ATOM 799 N N . LEU A 1 95 ? 29.450 4.525 -17.133 1.00 70.00 95 LEU A N 1
ATOM 800 C CA . LEU A 1 95 ? 28.540 3.389 -17.029 1.00 70.00 95 LEU A CA 1
ATOM 801 C C . LEU A 1 95 ? 28.876 2.299 -18.047 1.00 70.00 95 LEU A C 1
ATOM 803 O O . LEU A 1 95 ? 28.834 1.140 -17.677 1.00 70.00 95 LEU A O 1
ATOM 807 N N . ASP A 1 96 ? 29.311 2.610 -19.262 1.00 73.12 96 ASP A N 1
ATOM 808 C CA . ASP A 1 96 ? 29.760 1.593 -20.220 1.00 73.12 96 ASP A CA 1
ATOM 809 C C . ASP A 1 96 ? 31.073 0.936 -19.776 1.00 73.12 96 ASP A C 1
ATOM 811 O O . ASP A 1 96 ? 31.241 -0.282 -19.864 1.00 73.12 96 ASP A O 1
ATOM 815 N N . TYR A 1 97 ? 32.005 1.724 -19.232 1.00 67.44 97 TYR A N 1
ATOM 816 C CA . TYR A 1 97 ? 33.321 1.229 -18.824 1.00 67.44 97 TYR A CA 1
ATOM 817 C C . TYR A 1 97 ? 33.288 0.411 -17.521 1.00 67.44 97 TYR A C 1
ATOM 819 O O . TYR A 1 97 ? 33.980 -0.603 -17.397 1.00 67.44 97 TYR A O 1
ATOM 827 N N . TYR A 1 98 ? 32.484 0.820 -16.535 1.00 70.88 98 TYR A N 1
ATOM 828 C CA . TYR A 1 98 ? 32.368 0.139 -15.238 1.00 70.88 98 TYR A CA 1
ATOM 829 C C . TYR A 1 98 ? 31.046 -0.611 -15.042 1.00 70.88 98 TYR A C 1
ATOM 831 O O . TYR A 1 98 ? 30.872 -1.234 -13.993 1.00 70.88 98 TYR A O 1
ATOM 839 N N . GLY A 1 99 ? 30.122 -0.584 -16.001 1.00 70.94 99 GLY A N 1
ATOM 840 C CA . GLY A 1 99 ? 28.708 -0.935 -15.811 1.00 70.94 99 GLY A CA 1
ATOM 841 C C . GLY A 1 99 ? 28.456 -2.308 -15.232 1.00 70.94 99 GLY A C 1
ATOM 842 O O . GLY A 1 99 ? 27.633 -2.456 -14.332 1.00 70.94 99 GLY A O 1
ATOM 843 N N . SER A 1 100 ? 29.226 -3.308 -15.659 1.00 72.31 100 SER A N 1
ATOM 844 C CA . SER A 1 100 ? 29.123 -4.661 -15.106 1.00 72.31 100 SER A CA 1
ATOM 845 C C . SER A 1 100 ? 29.557 -4.724 -13.637 1.00 72.31 100 SER A C 1
ATOM 847 O O . SER A 1 100 ? 28.879 -5.343 -12.820 1.00 72.31 100 SER A O 1
ATOM 849 N N . LYS A 1 101 ? 30.636 -4.031 -13.251 1.00 76.69 101 LYS A N 1
ATOM 850 C CA . LYS A 1 101 ? 31.118 -3.976 -11.860 1.00 76.69 101 LYS A CA 1
ATOM 851 C C . LYS A 1 101 ? 30.231 -3.096 -10.985 1.00 76.69 101 LYS A C 1
ATOM 853 O O . LYS A 1 101 ? 29.861 -3.520 -9.896 1.00 76.69 101 LYS A O 1
ATOM 858 N N . LEU A 1 102 ? 29.851 -1.909 -11.459 1.00 78.81 102 LEU A N 1
ATOM 859 C CA . LEU A 1 102 ? 28.910 -1.012 -10.781 1.00 78.81 102 LEU A CA 1
ATOM 860 C C . LEU A 1 102 ? 27.562 -1.693 -10.554 1.00 78.81 102 LEU A C 1
ATOM 862 O O . LEU A 1 102 ? 27.041 -1.631 -9.445 1.00 78.81 102 LEU A O 1
ATOM 866 N N . GLY A 1 103 ? 27.042 -2.402 -11.558 1.00 77.75 103 GLY A N 1
ATOM 867 C CA . GLY A 1 103 ? 25.821 -3.195 -11.442 1.00 77.75 103 GLY A CA 1
ATOM 868 C C . GLY A 1 103 ? 25.941 -4.284 -10.376 1.00 77.75 103 GLY A C 1
ATOM 869 O O . GLY A 1 103 ? 25.061 -4.410 -9.527 1.00 77.75 103 GLY A O 1
ATOM 870 N N . ILE A 1 104 ? 27.060 -5.015 -10.343 1.00 79.88 104 ILE A N 1
ATOM 871 C CA . ILE A 1 104 ? 27.325 -6.023 -9.304 1.00 79.88 104 ILE A CA 1
ATOM 872 C C . ILE A 1 104 ? 27.413 -5.379 -7.912 1.00 79.88 104 ILE A C 1
ATOM 874 O O . ILE A 1 104 ? 26.765 -5.859 -6.981 1.00 79.88 104 ILE A O 1
ATOM 878 N N . TYR A 1 105 ? 28.160 -4.283 -7.748 1.00 83.44 105 TYR A N 1
ATOM 879 C CA . TYR A 1 105 ? 28.256 -3.576 -6.467 1.00 83.44 105 TYR A CA 1
ATOM 880 C C . TYR A 1 105 ? 26.908 -3.025 -6.019 1.00 83.44 105 TYR A C 1
ATOM 882 O O . TYR A 1 105 ? 26.583 -3.109 -4.834 1.00 83.44 105 TYR A O 1
ATOM 890 N N . PHE A 1 106 ? 26.108 -2.506 -6.950 1.00 85.88 106 PHE A N 1
ATOM 891 C CA . PHE A 1 106 ? 24.758 -2.040 -6.680 1.00 85.88 106 PHE A CA 1
ATOM 892 C C . PHE A 1 106 ? 23.882 -3.190 -6.180 1.00 85.88 106 PHE A C 1
ATOM 894 O O . PHE A 1 106 ? 23.330 -3.086 -5.090 1.00 85.88 106 PHE A O 1
ATOM 901 N N . ILE A 1 107 ? 23.842 -4.320 -6.896 1.00 85.69 107 ILE A N 1
ATOM 902 C CA . ILE A 1 107 ? 23.080 -5.512 -6.494 1.00 85.69 107 ILE A CA 1
ATOM 903 C C . ILE A 1 107 ? 23.514 -5.996 -5.107 1.00 85.69 107 ILE A C 1
ATOM 905 O O . ILE A 1 107 ? 22.666 -6.182 -4.236 1.00 85.69 107 ILE A O 1
ATOM 909 N N . ILE A 1 108 ? 24.819 -6.160 -4.866 1.00 89.06 108 ILE A N 1
ATOM 910 C CA . ILE A 1 108 ? 25.345 -6.611 -3.568 1.00 89.06 108 ILE A CA 1
ATOM 911 C C . ILE A 1 108 ? 24.956 -5.628 -2.462 1.00 89.06 108 ILE A C 1
ATOM 913 O O . ILE A 1 108 ? 24.455 -6.041 -1.417 1.00 89.06 108 ILE A O 1
ATOM 917 N N . THR A 1 109 ? 25.126 -4.326 -2.694 1.00 87.44 109 THR A N 1
ATOM 918 C CA . THR A 1 109 ? 24.779 -3.287 -1.717 1.00 87.44 109 THR A CA 1
ATOM 919 C C . THR A 1 109 ? 23.282 -3.293 -1.421 1.00 87.44 109 THR A C 1
ATOM 921 O O . THR A 1 109 ? 22.886 -3.257 -0.256 1.00 87.44 109 THR A O 1
ATOM 924 N N . THR A 1 110 ? 22.431 -3.411 -2.443 1.00 86.81 110 THR A N 1
ATOM 925 C CA . THR A 1 110 ? 20.981 -3.541 -2.274 1.00 86.81 110 THR A CA 1
ATOM 926 C C . THR A 1 110 ? 20.628 -4.787 -1.467 1.00 86.81 110 THR A C 1
ATOM 928 O O . THR A 1 110 ? 19.848 -4.686 -0.520 1.00 86.81 110 THR A O 1
ATOM 931 N N . LEU A 1 111 ? 21.222 -5.944 -1.774 1.00 90.00 111 LEU A N 1
ATOM 932 C CA . LEU A 1 111 ? 20.991 -7.187 -1.034 1.00 90.00 111 LEU A CA 1
ATOM 933 C C . LEU A 1 111 ? 21.404 -7.059 0.435 1.00 90.00 111 LEU A C 1
ATOM 935 O O . LEU A 1 111 ? 20.644 -7.466 1.312 1.00 90.00 111 LEU A O 1
ATOM 939 N N . ILE A 1 112 ? 22.551 -6.434 0.718 1.00 91.00 112 ILE A N 1
ATOM 940 C CA . ILE A 1 112 ? 23.005 -6.158 2.087 1.00 91.00 112 ILE A CA 1
ATOM 941 C C . ILE A 1 112 ? 22.008 -5.242 2.803 1.00 91.00 112 ILE A C 1
ATOM 943 O O . ILE A 1 112 ? 21.568 -5.564 3.904 1.00 91.00 112 ILE A O 1
ATOM 947 N N . ILE A 1 113 ? 21.590 -4.130 2.189 1.00 91.00 113 ILE A N 1
ATOM 948 C CA . ILE A 1 113 ? 20.625 -3.197 2.794 1.00 91.00 113 ILE A CA 1
ATOM 949 C C . ILE A 1 113 ? 19.295 -3.900 3.092 1.00 91.00 113 ILE A C 1
ATOM 951 O O . ILE A 1 113 ? 18.730 -3.711 4.176 1.00 91.00 113 ILE A O 1
ATOM 955 N N . VAL A 1 114 ? 18.796 -4.722 2.164 1.00 90.31 114 VAL A N 1
ATOM 956 C CA . VAL A 1 114 ? 17.569 -5.507 2.353 1.00 90.31 114 VAL A CA 1
ATOM 957 C C . VAL A 1 114 ? 17.746 -6.514 3.486 1.00 90.31 114 VAL A C 1
ATOM 959 O O . VAL A 1 114 ? 16.890 -6.572 4.368 1.00 90.31 114 VAL A O 1
ATOM 962 N N . ALA A 1 115 ? 18.859 -7.250 3.522 1.00 89.88 115 ALA A N 1
ATOM 963 C CA . ALA A 1 115 ? 19.152 -8.220 4.573 1.00 89.88 115 ALA A CA 1
ATOM 964 C C . ALA A 1 115 ? 19.220 -7.555 5.958 1.00 89.88 115 ALA A C 1
ATOM 966 O O . ALA A 1 115 ? 18.5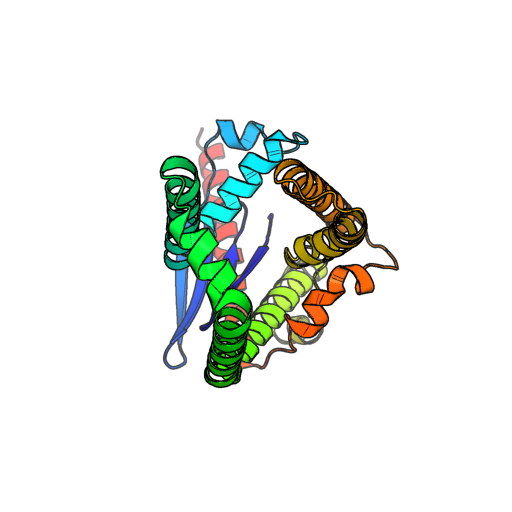56 -8.001 6.896 1.00 89.88 115 ALA A O 1
ATOM 967 N N . LEU A 1 116 ? 19.925 -6.424 6.071 1.00 93.31 116 LEU A N 1
ATOM 968 C CA . LEU A 1 116 ? 20.028 -5.641 7.307 1.00 93.31 116 LEU A CA 1
ATOM 969 C C . LEU A 1 116 ? 18.666 -5.111 7.784 1.00 93.31 116 LEU A C 1
ATOM 971 O O . LEU A 1 116 ? 18.435 -4.971 8.985 1.00 93.31 116 LEU A O 1
ATOM 975 N N . ASN A 1 117 ? 17.739 -4.841 6.862 1.00 92.81 117 ASN A N 1
ATOM 976 C CA . ASN A 1 117 ? 16.405 -4.325 7.174 1.00 92.81 117 ASN A CA 1
ATOM 977 C C . ASN A 1 117 ? 15.294 -5.384 7.093 1.00 92.81 117 ASN A C 1
ATOM 979 O O . ASN A 1 117 ? 14.121 -5.035 7.243 1.00 92.81 117 ASN A O 1
ATOM 983 N N . TYR A 1 118 ? 15.620 -6.669 6.937 1.00 93.50 118 TYR A N 1
ATOM 984 C CA . TYR A 1 118 ? 14.645 -7.733 6.682 1.00 93.50 118 TYR A CA 1
ATOM 985 C C . TYR A 1 118 ? 13.514 -7.772 7.719 1.00 93.50 118 TYR A C 1
ATOM 987 O O . TYR A 1 118 ? 12.334 -7.764 7.369 1.00 93.50 118 TYR A O 1
ATOM 995 N N . LYS A 1 119 ? 13.848 -7.695 9.016 1.00 93.50 119 LYS A N 1
ATOM 996 C CA . LYS A 1 119 ? 12.843 -7.671 10.097 1.00 93.50 119 LYS A CA 1
ATOM 997 C C . LYS A 1 119 ? 11.884 -6.480 9.984 1.00 93.50 119 LYS A C 1
ATOM 999 O O . LYS A 1 119 ? 10.697 -6.619 10.281 1.00 93.50 119 LYS A O 1
ATOM 1004 N N . ARG A 1 120 ? 12.386 -5.314 9.560 1.00 92.69 120 ARG A N 1
ATOM 1005 C CA . ARG A 1 120 ? 11.576 -4.104 9.353 1.00 92.69 120 ARG A CA 1
ATOM 1006 C C . ARG A 1 120 ? 10.668 -4.257 8.135 1.00 92.69 120 ARG A C 1
ATOM 1008 O O . ARG A 1 120 ? 9.500 -3.900 8.228 1.00 92.69 120 ARG A O 1
ATOM 1015 N N . ILE A 1 121 ? 11.171 -4.833 7.045 1.00 93.62 121 ILE A N 1
ATOM 1016 C CA . ILE A 1 121 ? 10.393 -5.113 5.829 1.00 93.62 121 ILE A CA 1
ATOM 1017 C C . ILE A 1 121 ? 9.249 -6.081 6.142 1.00 93.62 121 ILE A C 1
ATOM 1019 O O . ILE A 1 121 ? 8.092 -5.766 5.875 1.00 93.62 121 ILE A O 1
ATOM 1023 N N . LEU A 1 122 ? 9.539 -7.202 6.812 1.00 95.50 122 LEU A N 1
ATOM 1024 C CA . LEU A 1 122 ? 8.504 -8.148 7.239 1.00 95.50 122 LEU A CA 1
ATOM 1025 C C . LEU A 1 122 ? 7.449 -7.492 8.132 1.00 95.50 122 LEU A C 1
ATOM 1027 O O . LEU A 1 122 ? 6.270 -7.824 8.041 1.00 95.50 122 LEU A O 1
ATOM 1031 N N . ARG A 1 123 ? 7.855 -6.561 9.004 1.00 95.31 123 ARG A N 1
ATOM 1032 C CA . ARG A 1 123 ? 6.915 -5.810 9.842 1.00 95.31 123 ARG A CA 1
ATOM 1033 C C . ARG A 1 123 ? 5.985 -4.934 9.004 1.00 95.31 123 ARG A C 1
ATOM 1035 O O . ARG A 1 123 ? 4.789 -4.927 9.266 1.00 95.31 123 ARG A O 1
ATOM 1042 N N . VAL A 1 124 ? 6.504 -4.247 7.984 1.00 95.69 124 VAL A N 1
ATOM 1043 C CA . VAL A 1 124 ? 5.673 -3.489 7.033 1.00 95.69 124 VAL A CA 1
ATOM 1044 C C . VAL A 1 124 ? 4.706 -4.422 6.309 1.00 95.69 124 VAL A C 1
ATOM 1046 O O . VAL A 1 124 ? 3.525 -4.108 6.228 1.00 95.69 124 VAL A O 1
ATOM 1049 N N . PHE A 1 125 ? 5.160 -5.595 5.862 1.00 97.31 125 PHE A N 1
ATOM 1050 C CA . PHE A 1 125 ? 4.283 -6.556 5.190 1.00 97.31 125 PHE A CA 1
ATOM 1051 C C . PHE A 1 125 ? 3.189 -7.116 6.107 1.00 97.31 125 PHE A C 1
ATOM 1053 O O . PHE A 1 125 ? 2.078 -7.361 5.646 1.00 97.31 125 PHE A O 1
ATOM 1060 N N . ARG A 1 126 ? 3.456 -7.273 7.409 1.00 97.81 126 ARG A N 1
ATOM 1061 C CA . ARG A 1 126 ? 2.415 -7.600 8.398 1.00 97.81 126 ARG A CA 1
ATOM 1062 C C . ARG A 1 126 ? 1.426 -6.457 8.591 1.00 97.81 126 ARG A C 1
ATOM 1064 O O . ARG A 1 126 ? 0.226 -6.699 8.588 1.00 97.81 126 ARG A O 1
ATOM 1071 N N . TYR A 1 127 ? 1.896 -5.214 8.703 1.00 97.81 127 TYR A N 1
ATOM 1072 C CA . TYR A 1 127 ? 0.999 -4.054 8.752 1.00 97.81 127 TYR A CA 1
ATOM 1073 C C . TYR A 1 127 ? 0.139 -3.939 7.487 1.00 97.81 127 TYR A C 1
ATOM 1075 O O . TYR A 1 127 ? -1.032 -3.596 7.587 1.00 97.81 127 TYR A O 1
ATOM 1083 N N . HIS A 1 128 ? 0.684 -4.267 6.316 1.00 97.38 128 HIS A N 1
ATOM 1084 C CA . HIS A 1 128 ? -0.064 -4.320 5.059 1.00 97.38 128 HIS A CA 1
ATOM 1085 C C . HIS A 1 128 ? -1.154 -5.402 5.095 1.00 97.38 128 HIS A C 1
ATOM 1087 O O . HIS A 1 128 ? -2.305 -5.134 4.761 1.00 97.38 128 HIS A O 1
ATOM 1093 N N . GLY A 1 129 ? -0.838 -6.604 5.591 1.00 97.62 129 GLY A N 1
ATOM 1094 C CA . GLY A 1 129 ? -1.845 -7.644 5.817 1.00 97.62 129 GLY A CA 1
ATOM 1095 C C . GLY A 1 129 ? -2.934 -7.220 6.809 1.00 97.62 129 GLY A C 1
ATOM 1096 O O . GLY A 1 129 ? -4.114 -7.459 6.558 1.00 97.62 129 GLY A O 1
ATOM 1097 N N . ALA A 1 130 ? -2.573 -6.540 7.902 1.00 98.06 130 ALA A N 1
ATOM 1098 C CA . ALA A 1 130 ? -3.532 -5.997 8.869 1.00 98.06 130 ALA A CA 1
ATOM 1099 C C . ALA A 1 130 ? -4.429 -4.900 8.266 1.00 98.06 130 ALA A C 1
ATOM 1101 O O . ALA A 1 130 ? -5.629 -4.878 8.530 1.00 98.06 130 ALA A O 1
ATOM 1102 N N . GLU A 1 131 ? -3.870 -4.023 7.429 1.00 97.75 131 GLU A N 1
ATOM 1103 C CA . GLU A 1 131 ? -4.604 -2.991 6.688 1.00 97.75 131 GLU A CA 1
ATOM 1104 C C . GLU A 1 131 ? -5.651 -3.616 5.759 1.00 97.75 131 GLU A C 1
ATOM 1106 O O . GLU A 1 131 ? -6.834 -3.278 5.843 1.00 97.75 131 GLU A O 1
ATOM 1111 N N . HIS A 1 132 ? -5.255 -4.615 4.968 1.00 97.19 132 HIS A N 1
ATOM 1112 C CA . HIS A 1 132 ? -6.176 -5.365 4.118 1.00 97.19 132 HIS A CA 1
ATOM 1113 C C . HIS A 1 132 ? -7.281 -6.060 4.908 1.00 97.19 132 HIS A C 1
ATOM 1115 O O . HIS A 1 132 ? -8.451 -5.955 4.537 1.00 97.19 132 HIS A O 1
ATOM 1121 N N . LYS A 1 133 ? -6.931 -6.742 6.003 1.00 98.00 133 LYS A N 1
ATOM 1122 C CA . LYS A 1 133 ? -7.912 -7.419 6.855 1.00 98.00 133 LYS A CA 1
ATOM 1123 C C . LYS A 1 133 ? -8.915 -6.437 7.453 1.00 98.00 133 LYS A C 1
ATOM 1125 O O . LYS A 1 133 ? -10.108 -6.727 7.431 1.00 98.00 133 LYS A O 1
ATOM 1130 N N . ALA A 1 134 ? -8.468 -5.273 7.929 1.00 97.69 134 ALA A N 1
ATOM 1131 C CA . ALA A 1 134 ? -9.354 -4.241 8.468 1.00 97.69 134 ALA A CA 1
ATOM 1132 C C . ALA A 1 134 ? -10.336 -3.720 7.409 1.00 97.69 134 ALA A C 1
ATOM 1134 O O . ALA A 1 134 ? -11.539 -3.657 7.662 1.00 97.69 134 ALA A O 1
ATOM 1135 N N . ILE A 1 135 ? -9.846 -3.408 6.202 1.00 96.25 135 ILE A N 1
ATOM 1136 C CA . ILE A 1 135 ? -10.702 -2.956 5.097 1.00 96.25 135 ILE A CA 1
ATOM 1137 C C . ILE A 1 135 ? -11.699 -4.040 4.696 1.00 96.25 135 ILE A C 1
ATOM 1139 O O . ILE A 1 135 ? -12.884 -3.748 4.563 1.00 96.25 135 ILE A O 1
ATOM 1143 N N . ASN A 1 136 ? -11.241 -5.277 4.511 1.00 95.81 136 ASN A N 1
ATOM 1144 C CA . ASN A 1 136 ? -12.105 -6.387 4.119 1.00 95.81 136 ASN A CA 1
ATOM 1145 C C . ASN A 1 136 ? -13.178 -6.662 5.182 1.00 95.81 136 ASN A C 1
ATOM 1147 O O . ASN A 1 136 ? -14.351 -6.753 4.835 1.00 95.81 136 ASN A O 1
ATOM 1151 N N . CYS A 1 137 ? -12.799 -6.686 6.465 1.00 96.62 137 CYS A N 1
ATOM 1152 C CA . CYS A 1 137 ? -13.720 -6.816 7.596 1.00 96.62 137 CYS A CA 1
ATOM 1153 C C . CYS A 1 137 ? -14.804 -5.731 7.573 1.00 96.62 137 CYS A C 1
ATOM 1155 O O . CYS A 1 137 ? -15.990 -6.030 7.686 1.00 96.62 137 CYS A O 1
ATOM 1157 N N . PHE A 1 138 ? -14.417 -4.468 7.375 1.00 95.62 138 PHE A N 1
ATOM 1158 C CA . PHE A 1 138 ? -15.378 -3.372 7.293 1.00 95.62 138 PHE A CA 1
ATOM 1159 C C . PHE A 1 138 ? -16.284 -3.468 6.062 1.00 95.62 138 PHE A C 1
ATOM 1161 O O . PHE A 1 138 ? -17.472 -3.177 6.155 1.00 95.62 138 PHE A O 1
ATOM 1168 N N . VAL A 1 139 ? -15.746 -3.848 4.902 1.00 93.12 139 VAL A N 1
ATOM 1169 C CA . VAL A 1 139 ? -16.543 -3.995 3.674 1.00 93.12 139 VAL A CA 1
ATOM 1170 C C . VAL A 1 139 ? -17.569 -5.121 3.812 1.00 93.12 139 VAL A C 1
ATOM 1172 O O . VAL A 1 139 ? -18.659 -5.001 3.260 1.00 93.12 139 VAL A O 1
ATOM 1175 N N . GLU A 1 140 ? -17.238 -6.183 4.544 1.00 93.94 140 GLU A N 1
ATOM 1176 C CA . GLU A 1 140 ? -18.115 -7.336 4.757 1.00 93.94 140 GLU A CA 1
ATOM 1177 C C . GLU A 1 140 ? -19.155 -7.102 5.863 1.00 93.94 140 GLU A C 1
ATOM 1179 O O . GLU A 1 140 ? -20.321 -7.449 5.690 1.00 93.94 140 GLU A O 1
ATOM 1184 N N . HIS A 1 141 ? -18.759 -6.489 6.983 1.00 94.12 141 HIS A N 1
ATOM 1185 C CA . HIS A 1 141 ? -19.591 -6.411 8.192 1.00 94.12 141 HIS A CA 1
ATOM 1186 C C . HIS A 1 141 ? -20.012 -4.990 8.596 1.00 94.12 141 HIS A C 1
ATOM 1188 O O . HIS A 1 141 ? -20.853 -4.824 9.473 1.00 94.12 141 HIS A O 1
ATOM 1194 N N . GLY A 1 142 ? -19.437 -3.946 7.995 1.00 92.38 142 GLY A N 1
ATOM 1195 C CA . GLY A 1 142 ? -19.719 -2.542 8.323 1.00 92.38 142 GLY A CA 1
ATOM 1196 C C . GLY A 1 142 ? -18.992 -2.003 9.563 1.00 92.38 142 GLY A C 1
ATOM 1197 O O . GLY A 1 142 ? -19.078 -0.812 9.857 1.00 92.38 142 GLY A O 1
ATOM 1198 N N . TYR A 1 143 ? -18.233 -2.836 10.274 1.00 92.06 143 TYR A N 1
ATOM 1199 C CA . TYR A 1 143 ? -17.403 -2.447 11.416 1.00 92.06 143 TYR A CA 1
ATOM 1200 C C . TYR A 1 143 ? -16.163 -3.339 11.517 1.00 92.06 143 TYR A C 1
ATOM 1202 O O . TYR A 1 143 ? -16.046 -4.344 10.812 1.00 92.06 143 TYR A O 1
ATOM 1210 N N . VAL A 1 144 ? -15.212 -2.945 12.366 1.00 94.12 144 VAL A N 1
ATOM 1211 C CA . VAL A 1 144 ? -13.974 -3.696 12.592 1.00 94.12 144 VAL A CA 1
ATOM 1212 C C . VAL A 1 144 ? -13.876 -4.078 14.063 1.00 94.12 144 VAL A C 1
ATOM 1214 O O . VAL A 1 144 ? -13.816 -3.222 14.940 1.00 94.12 144 VAL A O 1
ATOM 1217 N N . ASP A 1 145 ? -13.847 -5.382 14.308 1.00 92.81 145 ASP A N 1
ATOM 1218 C CA . ASP A 1 145 ? -13.662 -6.001 15.619 1.00 92.81 145 ASP A CA 1
ATOM 1219 C C . ASP A 1 145 ? -12.528 -7.038 15.549 1.00 92.81 145 ASP A C 1
ATOM 1221 O O . ASP A 1 145 ? -12.213 -7.554 14.474 1.00 92.81 145 ASP A O 1
ATOM 1225 N N . LEU A 1 146 ? -11.925 -7.354 16.698 1.00 95.94 146 LEU A N 1
ATOM 1226 C CA . LEU A 1 146 ? -10.835 -8.311 16.845 1.00 95.94 146 LEU A CA 1
ATOM 1227 C C . LEU A 1 146 ? -11.190 -9.711 16.327 1.00 95.94 146 LEU A C 1
ATOM 1229 O O . LEU A 1 146 ? -10.352 -10.352 15.688 1.00 95.94 146 LEU A O 1
ATOM 1233 N N . TYR A 1 147 ? -12.403 -10.206 16.579 1.00 95.75 147 TYR A N 1
ATOM 1234 C CA . TYR A 1 147 ? -12.795 -11.542 16.131 1.00 95.75 147 TYR A CA 1
ATOM 1235 C C . TYR A 1 147 ? -12.983 -11.591 14.612 1.00 95.75 147 TYR A C 1
ATOM 1237 O O . TYR A 1 147 ? -12.492 -12.509 13.950 1.00 95.75 147 TYR A O 1
ATOM 1245 N N . LEU A 1 148 ? -13.644 -10.579 14.047 1.00 96.19 148 LEU A N 1
ATOM 1246 C CA . LEU A 1 148 ? -13.936 -10.512 12.615 1.00 96.19 148 LEU A CA 1
ATOM 1247 C C . LEU A 1 148 ? -12.681 -10.236 11.781 1.00 96.19 148 LEU A C 1
ATOM 1249 O O . LEU A 1 148 ? -12.440 -10.919 10.786 1.00 96.19 148 LEU A O 1
ATOM 1253 N N . ILE A 1 149 ? -11.822 -9.307 12.212 1.00 97.19 149 ILE A N 1
ATOM 1254 C CA . ILE A 1 149 ? -10.598 -8.976 11.473 1.00 97.19 149 ILE A CA 1
ATOM 1255 C C . ILE A 1 149 ? -9.645 -10.170 11.390 1.00 97.19 149 ILE A C 1
ATOM 1257 O O . ILE A 1 149 ? -9.013 -10.369 10.356 1.00 97.19 149 ILE A O 1
ATOM 1261 N N . LYS A 1 150 ? -9.567 -11.008 12.435 1.00 96.31 150 LYS A N 1
ATOM 1262 C CA . LYS A 1 150 ? -8.742 -12.226 12.417 1.00 96.31 150 LYS A CA 1
ATOM 1263 C C . LYS A 1 150 ? -9.202 -13.195 11.318 1.00 96.31 150 LYS A C 1
ATOM 1265 O O . LYS A 1 150 ? -8.350 -13.802 10.669 1.00 96.31 150 LYS A O 1
ATOM 1270 N N . LYS A 1 151 ? -10.513 -13.279 11.059 1.00 96.31 151 LYS A N 1
ATOM 1271 C CA . LYS A 1 151 ? -11.114 -14.119 10.005 1.00 96.31 151 LYS A CA 1
ATOM 1272 C C . LYS A 1 151 ? -11.072 -13.504 8.608 1.00 96.31 151 LYS A C 1
ATOM 1274 O O . LYS A 1 151 ? -11.124 -14.242 7.626 1.00 96.31 151 LYS A O 1
ATOM 1279 N N . ALA A 1 152 ? -10.975 -12.182 8.511 1.00 96.81 152 ALA A N 1
ATOM 1280 C CA . ALA A 1 152 ? -10.930 -11.490 7.234 1.00 96.81 152 ALA A CA 1
ATOM 1281 C C . ALA A 1 152 ? -9.698 -11.895 6.403 1.00 96.81 152 ALA A C 1
ATOM 1283 O O . ALA A 1 152 ? -8.628 -12.227 6.924 1.00 96.81 152 ALA A O 1
ATOM 1284 N N . SER A 1 153 ? -9.842 -11.834 5.079 1.00 95.25 153 SER A N 1
ATOM 1285 C CA . SER A 1 153 ? -8.750 -12.126 4.148 1.00 95.25 153 SER A CA 1
ATOM 1286 C C . SER A 1 153 ? -7.662 -11.049 4.204 1.00 95.25 153 SER A C 1
ATOM 1288 O O . SER A 1 153 ? -7.965 -9.855 4.208 1.00 95.25 153 SER A O 1
ATOM 1290 N N . ARG A 1 154 ? -6.388 -11.460 4.151 1.00 95.06 154 ARG A N 1
ATOM 1291 C CA . ARG A 1 154 ? -5.237 -10.555 3.941 1.00 95.06 154 ARG A CA 1
ATOM 1292 C C . ARG A 1 154 ? -5.084 -10.083 2.491 1.00 95.06 154 ARG A C 1
ATOM 1294 O O . ARG A 1 154 ? -4.204 -9.280 2.200 1.00 95.06 154 ARG A O 1
ATOM 1301 N N . PHE A 1 155 ? -5.910 -10.593 1.578 1.00 94.31 155 PHE A N 1
ATOM 1302 C CA . PHE A 1 155 ? -5.896 -10.222 0.168 1.00 94.31 155 PHE A CA 1
ATOM 1303 C C . PHE A 1 155 ? -7.017 -9.239 -0.153 1.00 94.31 155 PHE A C 1
ATOM 1305 O O . PHE A 1 155 ? -8.187 -9.515 0.115 1.00 94.31 155 PHE A O 1
ATOM 1312 N N . ASN A 1 156 ? -6.676 -8.107 -0.762 1.00 91.94 156 ASN A N 1
ATOM 1313 C CA . ASN A 1 156 ? -7.617 -7.039 -1.077 1.00 91.94 156 ASN A CA 1
ATOM 1314 C C . ASN A 1 156 ? -7.626 -6.736 -2.584 1.00 91.94 156 ASN A C 1
ATOM 1316 O O . ASN A 1 156 ? -6.612 -6.364 -3.182 1.00 91.94 156 ASN A O 1
ATOM 1320 N N . LYS A 1 157 ? -8.802 -6.839 -3.213 1.00 88.44 157 LYS A N 1
ATOM 1321 C CA . LYS A 1 157 ? -9.002 -6.552 -4.649 1.00 88.44 157 LYS A CA 1
ATOM 1322 C C . LYS A 1 157 ? -8.765 -5.083 -5.001 1.00 88.44 157 LYS A C 1
ATOM 1324 O O . LYS A 1 157 ? -8.447 -4.768 -6.144 1.00 88.44 157 LYS A O 1
ATOM 1329 N N . ARG A 1 158 ? -8.887 -4.193 -4.016 1.00 87.69 158 ARG A N 1
ATOM 1330 C CA . ARG A 1 158 ? -8.714 -2.743 -4.162 1.00 87.69 158 ARG A CA 1
ATOM 1331 C C . ARG A 1 158 ? -7.289 -2.270 -3.862 1.00 87.69 158 ARG A C 1
ATOM 1333 O O . ARG A 1 158 ? -7.034 -1.073 -3.944 1.00 87.69 158 ARG A O 1
ATOM 1340 N N . CYS A 1 159 ? -6.368 -3.175 -3.515 1.00 89.88 159 CYS A N 1
ATOM 1341 C CA . CYS A 1 159 ? -4.984 -2.809 -3.225 1.00 89.88 159 CYS A CA 1
ATOM 1342 C C . CYS A 1 159 ? -4.274 -2.271 -4.477 1.00 89.88 159 CYS A C 1
ATOM 1344 O O . CYS A 1 159 ? -4.349 -2.864 -5.557 1.00 89.88 159 CYS A O 1
ATOM 1346 N N . GLY A 1 160 ? -3.508 -1.190 -4.312 1.00 84.88 160 GLY A N 1
ATOM 1347 C CA . GLY A 1 160 ? -2.708 -0.598 -5.386 1.00 84.88 160 GLY A CA 1
ATOM 1348 C C . GLY A 1 160 ? -1.620 -1.525 -5.941 1.00 84.88 160 GLY A C 1
ATOM 1349 O O . GLY A 1 160 ? -1.215 -1.360 -7.088 1.00 84.88 160 GLY A O 1
ATOM 1350 N N . SER A 1 161 ? -1.195 -2.552 -5.195 1.00 87.56 161 SER A N 1
ATOM 1351 C CA . SER A 1 161 ? -0.250 -3.571 -5.690 1.00 87.56 161 SER A CA 1
ATOM 1352 C C . SER A 1 161 ? -0.783 -4.355 -6.900 1.00 87.56 161 SER A C 1
ATOM 1354 O O . SER A 1 161 ? -0.000 -4.853 -7.712 1.00 87.56 161 SER A O 1
ATOM 1356 N N . ASN A 1 162 ? -2.105 -4.401 -7.095 1.00 90.56 162 ASN A N 1
ATOM 1357 C CA . ASN A 1 162 ? -2.704 -4.994 -8.292 1.00 90.56 162 ASN A CA 1
ATOM 1358 C C . ASN A 1 162 ? -2.353 -4.186 -9.554 1.00 90.56 162 ASN A C 1
ATOM 1360 O O . ASN A 1 162 ? -2.220 -4.774 -10.624 1.00 90.56 162 ASN A O 1
ATOM 1364 N N . ILE A 1 163 ? -2.135 -2.867 -9.435 1.00 90.44 163 ILE A N 1
ATOM 1365 C CA . ILE A 1 163 ? -1.664 -2.019 -10.544 1.00 90.44 163 ILE A CA 1
ATOM 1366 C C . ILE A 1 163 ? -0.277 -2.458 -10.984 1.00 90.44 163 ILE A C 1
ATOM 1368 O O . ILE A 1 163 ? -0.074 -2.680 -12.170 1.00 90.44 163 ILE A O 1
ATOM 1372 N N . ALA A 1 164 ? 0.648 -2.646 -10.042 1.00 89.25 164 ALA A N 1
ATOM 1373 C CA . ALA A 1 164 ? 1.992 -3.119 -10.357 1.00 89.25 164 ALA A CA 1
ATOM 1374 C C . ALA A 1 164 ? 1.969 -4.527 -10.977 1.00 89.25 164 ALA A C 1
ATOM 1376 O O . ALA A 1 164 ? 2.663 -4.775 -11.958 1.00 89.25 164 ALA A O 1
ATOM 1377 N N . SER A 1 165 ? 1.120 -5.424 -10.465 1.00 90.62 165 SER A N 1
ATOM 1378 C CA . SER A 1 165 ? 0.977 -6.781 -11.013 1.00 90.62 165 SER A CA 1
ATOM 1379 C C . SER A 1 165 ? 0.485 -6.757 -12.466 1.00 90.62 165 SER A C 1
ATOM 1381 O O . SER A 1 165 ? 1.075 -7.397 -13.330 1.00 90.62 165 SER A O 1
ATOM 1383 N N . ILE A 1 166 ? -0.559 -5.977 -12.761 1.00 92.00 166 ILE A N 1
ATOM 1384 C CA . ILE A 1 166 ? -1.111 -5.850 -14.119 1.00 92.00 166 ILE A CA 1
ATOM 1385 C C . ILE A 1 166 ? -0.151 -5.109 -15.046 1.00 92.00 166 ILE A C 1
ATOM 1387 O O . ILE A 1 166 ? -0.004 -5.500 -16.200 1.00 92.00 166 ILE A O 1
ATOM 1391 N N . PHE A 1 167 ? 0.531 -4.079 -14.546 1.00 93.38 167 PHE A N 1
ATOM 1392 C CA . PHE A 1 167 ? 1.560 -3.374 -15.300 1.00 93.38 167 PHE A CA 1
ATOM 1393 C C . PHE A 1 167 ? 2.651 -4.338 -15.767 1.00 93.38 167 PHE A C 1
ATOM 1395 O O . PHE A 1 167 ? 2.932 -4.382 -16.956 1.00 93.38 167 PHE A O 1
ATOM 1402 N N . LEU A 1 168 ? 3.204 -5.163 -14.871 1.00 91.81 168 LEU A N 1
ATOM 1403 C CA . LEU A 1 168 ? 4.232 -6.144 -15.231 1.00 91.81 168 LEU A CA 1
ATOM 1404 C C . LEU A 1 168 ? 3.722 -7.163 -16.260 1.00 91.81 168 LEU A C 1
ATOM 1406 O O . LEU A 1 168 ? 4.428 -7.457 -17.220 1.00 91.81 168 LEU A O 1
ATOM 1410 N N . LEU A 1 169 ? 2.487 -7.653 -16.100 1.00 91.94 169 LEU A N 1
ATOM 1411 C CA . LEU A 1 169 ? 1.872 -8.595 -17.044 1.00 91.94 169 LEU A CA 1
ATOM 1412 C C . LEU A 1 169 ? 1.727 -8.017 -18.459 1.00 91.94 169 LEU A C 1
ATOM 1414 O O . LEU A 1 169 ? 1.889 -8.750 -19.430 1.00 91.94 169 LEU A O 1
ATOM 1418 N N . LEU A 1 170 ? 1.419 -6.724 -18.580 1.00 92.69 170 LEU A N 1
ATOM 1419 C CA . LEU A 1 170 ? 1.291 -6.045 -19.871 1.00 92.69 170 LEU A CA 1
ATOM 1420 C C . LEU A 1 170 ? 2.641 -5.583 -20.430 1.00 92.69 170 LEU A C 1
ATOM 1422 O O . LEU A 1 170 ? 2.824 -5.572 -21.643 1.00 92.69 170 LEU A O 1
ATOM 1426 N N . TYR A 1 171 ? 3.569 -5.190 -19.559 1.00 92.19 171 TYR A N 1
ATOM 1427 C CA . TYR A 1 171 ? 4.845 -4.602 -19.949 1.00 92.19 171 TYR A CA 1
ATOM 1428 C C . TYR A 1 171 ? 5.848 -5.644 -20.438 1.00 92.19 171 TYR A C 1
ATOM 1430 O O . TYR A 1 171 ? 6.490 -5.417 -21.455 1.00 92.19 171 TYR A O 1
ATOM 1438 N N . ILE A 1 172 ? 5.961 -6.801 -19.773 1.00 91.94 172 ILE A N 1
ATOM 1439 C CA . ILE A 1 172 ? 6.966 -7.822 -20.123 1.00 91.94 172 ILE A CA 1
ATOM 1440 C C . ILE A 1 172 ? 6.878 -8.255 -21.601 1.00 91.94 172 ILE A C 1
ATOM 1442 O O . ILE A 1 172 ? 7.916 -8.265 -22.258 1.00 91.94 172 ILE A O 1
ATOM 1446 N N . PRO A 1 173 ? 5.698 -8.564 -22.178 1.00 91.94 173 PRO A N 1
ATOM 1447 C CA . PRO A 1 173 ? 5.611 -8.912 -23.597 1.00 91.94 173 PRO A CA 1
ATOM 1448 C C . PRO A 1 173 ? 6.035 -7.773 -24.534 1.00 91.94 173 PRO A C 1
ATOM 1450 O O . PRO A 1 173 ? 6.668 -8.028 -25.549 1.00 91.94 173 PRO A O 1
ATOM 1453 N N . ILE A 1 174 ? 5.700 -6.525 -24.193 1.00 89.44 174 ILE A N 1
ATOM 1454 C CA . ILE A 1 174 ? 6.047 -5.333 -24.985 1.00 89.44 174 ILE A CA 1
ATOM 1455 C C . ILE A 1 174 ? 7.562 -5.090 -24.947 1.00 89.44 174 ILE A C 1
ATOM 1457 O O . ILE A 1 174 ? 8.172 -4.840 -25.985 1.00 89.44 174 ILE A O 1
ATOM 1461 N N . TRP A 1 175 ? 8.159 -5.248 -23.765 1.00 87.38 175 TRP A N 1
ATOM 1462 C CA . TRP A 1 175 ? 9.600 -5.170 -23.541 1.00 87.38 175 TRP A CA 1
ATOM 1463 C C . TRP A 1 175 ? 10.360 -6.226 -24.357 1.00 87.38 175 TRP A C 1
ATOM 1465 O O . TRP A 1 175 ? 11.332 -5.916 -25.035 1.00 87.38 175 TRP A O 1
ATOM 1475 N N . VAL A 1 176 ? 9.859 -7.468 -24.401 1.00 91.06 176 VAL A N 1
ATOM 1476 C CA . VAL A 1 176 ? 10.436 -8.550 -25.230 1.00 91.06 176 VAL A CA 1
ATOM 1477 C C . VAL A 1 176 ? 10.385 -8.233 -26.733 1.00 91.06 176 VAL A C 1
ATOM 1479 O O . VAL A 1 176 ? 11.223 -8.714 -27.492 1.00 91.06 176 VAL A O 1
ATOM 1482 N N . LEU A 1 177 ? 9.434 -7.405 -27.174 1.00 91.06 177 LEU A N 1
ATOM 1483 C CA . LEU A 1 177 ? 9.340 -6.921 -28.556 1.00 91.06 177 LEU A CA 1
ATOM 1484 C C . LEU A 1 177 ? 10.217 -5.680 -28.823 1.00 91.06 177 LEU A C 1
ATOM 1486 O O . LEU A 1 177 ? 10.111 -5.093 -29.898 1.00 91.06 177 LEU A O 1
ATOM 1490 N N . ASN A 1 178 ? 11.078 -5.288 -27.875 1.00 88.56 178 ASN A N 1
ATOM 1491 C CA . ASN A 1 178 ? 11.950 -4.109 -27.924 1.00 88.56 178 ASN A CA 1
ATOM 1492 C C . ASN A 1 178 ? 11.197 -2.779 -28.107 1.00 88.56 178 ASN A C 1
ATOM 1494 O O . ASN A 1 178 ? 11.716 -1.833 -28.703 1.00 88.56 178 ASN A O 1
ATOM 1498 N N . VAL A 1 179 ? 9.962 -2.684 -27.608 1.00 83.94 179 VAL A N 1
ATOM 1499 C CA . VAL A 1 179 ? 9.198 -1.430 -27.608 1.00 83.94 179 VAL A CA 1
ATOM 1500 C C . VAL A 1 179 ? 9.408 -0.725 -26.269 1.00 83.94 179 VAL A C 1
ATOM 1502 O O . VAL A 1 179 ? 8.535 -0.693 -25.401 1.00 83.94 179 VAL A O 1
ATOM 1505 N N . ASP A 1 180 ? 10.583 -0.116 -26.137 1.00 78.19 180 ASP A N 1
ATOM 1506 C CA . ASP A 1 180 ? 11.050 0.510 -24.900 1.00 78.19 180 ASP A CA 1
ATOM 1507 C C . ASP A 1 180 ? 11.059 2.029 -25.043 1.00 78.19 180 ASP A C 1
ATOM 1509 O O . ASP A 1 180 ? 12.092 2.674 -25.192 1.00 78.19 180 ASP A O 1
ATOM 1513 N N . SER A 1 181 ? 9.861 2.619 -25.028 1.00 85.50 181 SER A N 1
ATOM 1514 C CA . SER A 1 181 ? 9.697 4.074 -25.004 1.00 85.50 181 SER A CA 1
ATOM 1515 C C . SER A 1 181 ? 8.965 4.527 -23.749 1.00 85.50 181 SER A C 1
ATOM 1517 O O . SER A 1 181 ? 8.047 3.861 -23.256 1.00 85.50 181 SER A O 1
ATOM 1519 N N . LEU A 1 182 ? 9.314 5.722 -23.266 1.00 81.44 182 LEU A N 1
ATOM 1520 C CA . LEU A 1 182 ? 8.607 6.371 -22.162 1.00 81.44 182 LEU A CA 1
ATOM 1521 C C . LEU A 1 182 ? 7.099 6.472 -22.448 1.00 81.44 182 LEU A C 1
ATOM 1523 O O . LEU A 1 182 ? 6.271 6.244 -21.566 1.00 81.44 182 LEU A O 1
ATOM 1527 N N . THR A 1 183 ? 6.734 6.747 -23.701 1.00 84.38 183 THR A N 1
ATOM 1528 C CA . THR A 1 183 ? 5.343 6.802 -24.155 1.00 84.38 183 THR A CA 1
ATOM 1529 C C . THR A 1 183 ? 4.631 5.463 -23.972 1.00 84.38 183 THR A C 1
ATOM 1531 O O . THR A 1 183 ? 3.526 5.437 -23.429 1.00 84.38 183 THR A O 1
ATOM 1534 N N . ALA A 1 184 ? 5.258 4.348 -24.360 1.00 86.62 184 ALA A N 1
ATOM 1535 C CA . ALA A 1 184 ? 4.692 3.014 -24.168 1.00 86.62 184 ALA A CA 1
ATOM 1536 C C . ALA A 1 184 ? 4.492 2.696 -22.678 1.00 86.62 184 ALA A C 1
ATOM 1538 O O . ALA A 1 184 ? 3.404 2.272 -22.286 1.00 86.62 184 ALA A O 1
ATOM 1539 N N . ILE A 1 185 ? 5.486 2.989 -21.831 1.00 87.19 185 ILE A N 1
ATOM 1540 C CA . ILE A 1 185 ? 5.403 2.801 -20.373 1.00 87.19 185 ILE A CA 1
ATOM 1541 C C . ILE A 1 185 ? 4.215 3.575 -19.786 1.00 87.19 185 ILE A C 1
ATOM 1543 O O . ILE A 1 185 ? 3.409 3.011 -19.040 1.00 87.19 185 ILE A O 1
ATOM 1547 N N . VAL A 1 186 ? 4.070 4.856 -20.143 1.00 86.12 186 VAL A N 1
ATOM 1548 C CA . VAL A 1 186 ? 2.975 5.710 -19.658 1.00 86.12 186 VAL A CA 1
ATOM 1549 C C . VAL A 1 186 ? 1.617 5.180 -20.121 1.00 86.12 186 VAL A C 1
ATOM 1551 O O . VAL A 1 186 ? 0.692 5.087 -19.312 1.00 86.12 186 VAL A O 1
ATOM 1554 N N . ILE A 1 187 ? 1.485 4.788 -21.391 1.00 88.31 187 ILE A N 1
ATOM 1555 C CA . ILE A 1 187 ? 0.239 4.229 -21.933 1.00 88.31 187 ILE A CA 1
ATOM 1556 C C . ILE A 1 187 ? -0.135 2.933 -21.203 1.00 88.31 187 ILE A C 1
ATOM 1558 O O . ILE A 1 187 ? -1.270 2.798 -20.742 1.00 88.31 187 ILE A O 1
ATOM 1562 N N . ILE A 1 188 ? 0.811 2.006 -21.032 1.00 91.12 188 ILE A N 1
ATOM 1563 C CA . ILE A 1 188 ? 0.584 0.731 -20.338 1.00 91.12 188 ILE A CA 1
ATOM 1564 C C . ILE A 1 188 ? 0.183 0.971 -18.881 1.00 91.12 188 ILE A C 1
ATOM 1566 O O . ILE A 1 188 ? -0.755 0.342 -18.388 1.00 91.12 188 ILE A O 1
ATOM 1570 N N . PHE A 1 189 ? 0.828 1.917 -18.195 1.00 88.88 189 PHE A N 1
ATOM 1571 C CA . PHE A 1 189 ? 0.464 2.295 -16.832 1.00 88.88 189 PHE A CA 1
ATOM 1572 C C . PHE A 1 189 ? -0.969 2.837 -16.742 1.00 88.88 189 PHE A C 1
ATOM 1574 O O . PHE A 1 189 ? -1.737 2.421 -15.869 1.00 88.88 189 PHE A O 1
ATOM 1581 N N . LEU A 1 190 ? -1.371 3.717 -17.664 1.00 87.56 190 LEU A N 1
ATOM 1582 C CA . LEU A 1 190 ? -2.740 4.232 -17.723 1.00 87.56 190 LEU A CA 1
ATOM 1583 C C . LEU A 1 190 ? -3.754 3.113 -17.991 1.00 87.56 190 LEU A C 1
ATOM 1585 O O . LEU A 1 190 ? -4.800 3.080 -17.342 1.00 87.56 190 LEU A O 1
ATOM 1589 N N . ILE A 1 191 ? -3.443 2.172 -18.885 1.00 89.75 191 ILE A N 1
ATOM 1590 C CA . ILE A 1 191 ? -4.280 0.995 -19.152 1.00 89.75 191 ILE A CA 1
ATOM 1591 C C . ILE A 1 191 ? -4.404 0.128 -17.889 1.00 89.75 191 ILE A C 1
ATOM 1593 O O . ILE A 1 191 ? -5.521 -0.196 -17.477 1.00 89.75 191 ILE A O 1
ATOM 1597 N N . ALA A 1 192 ? -3.293 -0.180 -17.214 1.00 91.12 192 ALA A N 1
ATOM 1598 C CA . ALA A 1 192 ? -3.281 -0.948 -15.969 1.00 91.12 192 ALA A CA 1
ATOM 1599 C C . ALA A 1 192 ? -4.132 -0.279 -14.871 1.00 91.12 192 ALA A C 1
ATOM 1601 O O . ALA A 1 192 ? -4.905 -0.948 -14.176 1.00 91.12 192 ALA A O 1
ATOM 1602 N N . LEU A 1 193 ? -4.078 1.052 -14.753 1.00 86.88 193 LEU A N 1
ATOM 1603 C CA . LEU A 1 193 ? -4.936 1.816 -13.842 1.00 86.88 193 LEU A CA 1
ATOM 1604 C C . LEU A 1 193 ? -6.434 1.657 -14.147 1.00 86.88 193 LEU A C 1
ATOM 1606 O O . LEU A 1 193 ? -7.241 1.603 -13.221 1.00 86.88 193 LEU A O 1
ATOM 1610 N N . GLN A 1 194 ? -6.843 1.587 -15.414 1.00 86.88 194 GLN A N 1
ATOM 1611 C CA . GLN A 1 194 ? -8.260 1.390 -15.750 1.00 86.88 194 GLN A CA 1
ATOM 1612 C C . GLN A 1 194 ? -8.702 -0.053 -15.506 1.00 86.88 194 GLN A C 1
ATOM 1614 O O . GLN A 1 194 ? -9.754 -0.280 -14.907 1.00 86.88 194 GLN A O 1
ATOM 1619 N N . ILE A 1 195 ? -7.877 -1.027 -15.897 1.00 89.12 195 ILE A N 1
ATOM 1620 C CA . ILE A 1 195 ? -8.156 -2.451 -15.675 1.00 89.12 195 ILE A CA 1
ATOM 1621 C C . ILE A 1 195 ? -8.324 -2.724 -14.176 1.00 89.12 195 ILE A C 1
ATOM 1623 O O . ILE A 1 195 ? -9.306 -3.337 -13.766 1.00 89.12 195 ILE A O 1
ATOM 1627 N N . THR A 1 196 ? -7.430 -2.202 -13.335 1.00 88.19 196 THR A N 1
ATOM 1628 C CA . THR A 1 196 ? -7.515 -2.370 -11.872 1.00 88.19 196 THR A CA 1
ATOM 1629 C C . THR A 1 196 ? -8.784 -1.772 -11.277 1.00 88.19 196 THR A C 1
ATOM 1631 O O . THR A 1 196 ? -9.398 -2.408 -10.424 1.00 88.19 196 THR A O 1
ATOM 1634 N N . LYS A 1 197 ? -9.234 -0.599 -11.744 1.00 85.62 197 LYS A N 1
ATOM 1635 C CA . LYS A 1 197 ? -10.522 -0.019 -11.327 1.00 85.62 197 LYS A CA 1
ATOM 1636 C C . LYS A 1 197 ? -11.695 -0.929 -11.680 1.00 85.62 197 LYS A C 1
ATOM 1638 O O . LYS A 1 197 ? -12.581 -1.105 -10.853 1.00 85.62 197 LYS A O 1
ATOM 1643 N N . ILE A 1 198 ? -11.702 -1.516 -12.877 1.00 86.56 198 ILE A N 1
ATOM 1644 C CA . ILE A 1 198 ? -12.764 -2.437 -13.308 1.00 86.56 198 ILE A CA 1
ATOM 1645 C C . ILE A 1 198 ? -12.749 -3.710 -12.451 1.00 86.56 198 ILE A C 1
ATOM 1647 O O . ILE A 1 198 ? -13.795 -4.138 -11.961 1.00 86.56 198 ILE A O 1
ATOM 1651 N N . LEU A 1 199 ? -11.568 -4.289 -12.227 1.00 86.81 199 LEU A N 1
ATOM 1652 C CA . LEU A 1 199 ? -11.385 -5.485 -11.399 1.00 86.81 199 LEU A CA 1
ATOM 1653 C C . LEU A 1 199 ? -11.751 -5.239 -9.930 1.00 86.81 199 LEU A C 1
ATOM 1655 O O . LEU A 1 199 ? -12.302 -6.114 -9.277 1.00 86.81 199 LEU A O 1
ATOM 1659 N N . ALA A 1 200 ? -11.523 -4.034 -9.410 1.00 85.81 200 ALA A N 1
ATOM 1660 C CA . ALA A 1 200 ? -11.890 -3.663 -8.046 1.00 85.81 200 ALA A CA 1
ATOM 1661 C C . ALA A 1 200 ? -13.414 -3.616 -7.799 1.00 85.81 200 ALA A C 1
ATOM 1663 O O . ALA A 1 200 ? -13.842 -3.628 -6.640 1.00 85.81 200 ALA A O 1
ATOM 1664 N N . LEU A 1 201 ? -14.225 -3.533 -8.863 1.00 84.12 201 LEU A N 1
ATOM 1665 C CA . LEU A 1 201 ? -15.689 -3.435 -8.799 1.00 84.12 201 LEU A CA 1
ATOM 1666 C C . LEU A 1 201 ? -16.405 -4.779 -8.978 1.00 84.12 201 LEU A C 1
ATOM 1668 O O . LEU A 1 201 ? -17.585 -4.878 -8.649 1.00 84.12 201 LEU A O 1
ATOM 1672 N N . LYS A 1 202 ? -15.732 -5.800 -9.514 1.00 84.25 202 LYS A N 1
ATOM 1673 C CA . LYS A 1 202 ? -16.337 -7.093 -9.857 1.00 84.25 202 LYS A CA 1
ATOM 1674 C C . LYS A 1 202 ? -15.551 -8.237 -9.228 1.00 84.25 202 LYS A C 1
ATOM 1676 O O . LYS A 1 202 ? -14.339 -8.172 -9.087 1.00 84.25 202 LYS A O 1
ATOM 1681 N N . ASN A 1 203 ? -16.245 -9.314 -8.875 1.00 80.75 203 ASN A N 1
ATOM 1682 C CA . ASN A 1 203 ? -15.599 -10.527 -8.385 1.00 80.75 203 ASN A CA 1
ATOM 1683 C C . ASN A 1 203 ? -15.276 -11.442 -9.568 1.00 80.75 203 ASN A C 1
ATOM 1685 O O . ASN A 1 203 ? -16.194 -11.936 -10.221 1.00 80.75 203 ASN A O 1
ATOM 1689 N N . PHE A 1 204 ? -13.993 -11.695 -9.825 1.00 81.00 204 PHE A N 1
ATOM 1690 C CA . PHE A 1 204 ? -13.565 -12.623 -10.867 1.00 81.00 204 PHE A CA 1
ATOM 1691 C C . PHE A 1 204 ? -12.959 -13.890 -10.261 1.00 81.00 204 PHE A C 1
ATOM 1693 O O . PHE A 1 204 ? -12.298 -13.870 -9.225 1.00 81.00 204 PHE A O 1
ATOM 1700 N N . ARG A 1 205 ? -13.126 -15.024 -10.954 1.00 80.69 205 ARG A N 1
ATOM 1701 C CA . ARG A 1 205 ? -12.532 -16.313 -10.538 1.00 80.69 205 ARG A CA 1
ATOM 1702 C C . ARG A 1 205 ? -10.998 -16.275 -10.495 1.00 80.69 205 ARG A C 1
ATOM 1704 O O . ARG A 1 205 ? -10.383 -17.075 -9.796 1.00 80.69 205 ARG A O 1
ATOM 1711 N N . TRP A 1 206 ? -10.394 -15.337 -11.225 1.00 80.25 206 TRP A N 1
ATOM 1712 C CA . TRP A 1 206 ? -8.948 -15.205 -11.405 1.00 80.25 206 TRP A CA 1
ATOM 1713 C C . TRP A 1 206 ? -8.306 -14.134 -10.504 1.00 80.25 206 TRP A C 1
ATOM 1715 O O . TRP A 1 206 ? -7.115 -13.866 -10.643 1.00 80.25 206 TRP A O 1
ATOM 1725 N N . ASP A 1 207 ? -9.044 -13.561 -9.541 1.00 84.12 207 ASP A N 1
ATOM 1726 C CA . ASP A 1 207 ? -8.534 -12.502 -8.649 1.00 84.12 207 ASP A CA 1
ATOM 1727 C C . ASP A 1 207 ? -7.250 -12.911 -7.906 1.00 84.12 207 ASP A C 1
ATOM 1729 O O . ASP A 1 207 ? -6.364 -12.085 -7.694 1.00 84.12 207 ASP A O 1
ATOM 1733 N N . LYS A 1 208 ? -7.098 -14.204 -7.593 1.00 84.50 208 LYS A N 1
ATOM 1734 C CA . LYS A 1 208 ? -5.898 -14.751 -6.940 1.00 84.50 208 LYS A CA 1
ATOM 1735 C C . LYS A 1 208 ? -4.605 -14.556 -7.746 1.00 84.50 208 LYS A C 1
ATOM 1737 O O . LYS A 1 208 ? -3.544 -14.436 -7.143 1.00 84.50 208 LYS A O 1
ATOM 1742 N N . TYR A 1 209 ? -4.688 -14.523 -9.079 1.00 85.56 209 TYR A N 1
ATOM 1743 C CA . TYR A 1 209 ? -3.527 -14.347 -9.961 1.00 85.56 209 TYR A CA 1
ATOM 1744 C C . TYR A 1 209 ? -3.148 -12.873 -10.106 1.00 85.56 209 TYR A C 1
ATOM 1746 O O . TYR A 1 209 ? -1.970 -12.541 -10.173 1.00 85.56 209 TYR A O 1
ATOM 1754 N N . ILE A 1 210 ? -4.139 -11.978 -10.083 1.00 87.69 210 ILE A N 1
ATOM 1755 C CA . ILE A 1 210 ? -3.908 -10.527 -10.089 1.00 87.69 210 ILE A CA 1
ATOM 1756 C C . ILE A 1 210 ? -3.238 -10.081 -8.781 1.00 87.69 210 ILE A C 1
ATOM 1758 O O . ILE A 1 210 ? -2.415 -9.172 -8.780 1.00 87.69 210 ILE A O 1
ATOM 1762 N N . GLN A 1 211 ? -3.552 -10.748 -7.671 1.00 91.62 211 GLN A N 1
ATOM 1763 C CA . GLN A 1 211 ? -3.037 -10.438 -6.334 1.00 91.62 211 GLN A CA 1
ATOM 1764 C C . GLN A 1 211 ? -1.665 -11.071 -6.045 1.00 91.62 211 GLN A C 1
ATOM 1766 O O . GLN A 1 211 ? -1.285 -11.202 -4.881 1.00 91.62 211 GLN A O 1
ATOM 1771 N N . ILE A 1 212 ? -0.902 -11.473 -7.068 1.00 91.50 212 ILE A N 1
ATOM 1772 C CA . ILE A 1 212 ? 0.359 -12.211 -6.898 1.00 91.50 212 ILE A CA 1
ATOM 1773 C C . ILE A 1 212 ? 1.359 -11.480 -5.990 1.00 91.50 212 ILE A C 1
ATOM 1775 O O . ILE A 1 212 ? 1.954 -12.094 -5.108 1.00 91.50 212 ILE A O 1
ATOM 1779 N N . LEU A 1 213 ? 1.469 -10.152 -6.101 1.00 91.94 213 LEU A N 1
ATOM 1780 C CA . LEU A 1 213 ? 2.361 -9.365 -5.243 1.00 91.94 213 LEU A CA 1
ATOM 1781 C C . LEU A 1 213 ? 1.933 -9.362 -3.770 1.00 91.94 213 LEU A C 1
ATOM 1783 O O . LEU A 1 213 ? 2.774 -9.231 -2.880 1.00 91.94 213 LEU A O 1
ATOM 1787 N N . GLN A 1 214 ? 0.644 -9.533 -3.483 1.00 94.38 214 GLN A N 1
ATOM 1788 C CA . GLN A 1 214 ? 0.129 -9.564 -2.114 1.00 94.38 214 GLN A CA 1
ATOM 1789 C C . GLN A 1 214 ? 0.517 -10.854 -1.386 1.00 94.38 214 GLN A C 1
ATOM 1791 O O . GLN A 1 214 ? 0.642 -10.850 -0.163 1.00 94.38 214 GLN A O 1
ATOM 1796 N N . TRP A 1 215 ? 0.786 -11.943 -2.116 1.00 92.19 215 TRP A N 1
ATOM 1797 C CA . TRP A 1 215 ? 1.278 -13.181 -1.506 1.00 92.19 215 TRP A CA 1
ATOM 1798 C C . TRP A 1 215 ? 2.586 -12.963 -0.754 1.00 92.19 215 TRP A C 1
ATOM 1800 O O . TRP A 1 215 ? 2.758 -13.539 0.320 1.00 92.19 215 TRP A O 1
ATOM 1810 N N . VAL A 1 216 ? 3.439 -12.084 -1.284 1.00 92.56 216 VAL A N 1
ATOM 1811 C CA . VAL A 1 216 ? 4.734 -11.717 -0.706 1.00 92.56 216 VAL A CA 1
ATOM 1812 C C . VAL A 1 216 ? 4.611 -10.519 0.237 1.00 92.56 216 VAL A C 1
ATOM 1814 O O . VAL A 1 216 ? 5.188 -10.521 1.321 1.00 92.56 216 VAL A O 1
ATOM 1817 N N . THR A 1 217 ? 3.862 -9.489 -0.165 1.00 94.19 217 THR A N 1
ATOM 1818 C CA . THR A 1 217 ? 3.904 -8.173 0.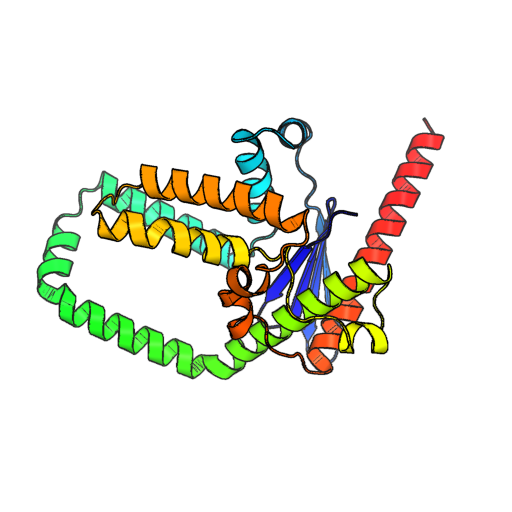497 1.00 94.19 217 THR A CA 1
ATOM 1819 C C . THR A 1 217 ? 2.837 -7.952 1.564 1.00 94.19 217 THR A C 1
ATOM 1821 O O . THR A 1 217 ? 2.936 -6.967 2.291 1.00 94.19 217 THR A O 1
ATOM 1824 N N . ALA A 1 218 ? 1.833 -8.821 1.688 1.00 96.31 218 ALA A N 1
ATOM 1825 C CA . ALA A 1 218 ? 0.768 -8.707 2.687 1.00 96.31 218 ALA A CA 1
ATOM 1826 C C . ALA A 1 218 ? 0.781 -9.934 3.604 1.00 96.31 218 ALA A C 1
ATOM 1828 O O . ALA A 1 218 ? -0.023 -10.840 3.435 1.00 96.31 218 ALA A O 1
ATOM 1829 N N . LEU A 1 219 ? 1.724 -10.006 4.541 1.00 97.25 219 LEU A N 1
ATOM 1830 C CA . LEU A 1 219 ? 1.894 -11.157 5.435 1.00 97.25 219 LEU A CA 1
ATOM 1831 C C . LEU A 1 219 ? 0.817 -11.218 6.519 1.00 97.25 219 LEU A C 1
ATOM 1833 O O . LEU A 1 219 ? 0.208 -10.209 6.865 1.00 97.25 219 LEU A O 1
ATOM 1837 N N . GLU A 1 220 ? 0.625 -12.405 7.092 1.00 97.38 220 GLU A N 1
ATOM 1838 C CA . GLU A 1 220 ? -0.302 -12.590 8.206 1.00 97.38 220 GLU A CA 1
ATOM 1839 C C . GLU A 1 220 ? 0.138 -11.744 9.422 1.00 97.38 220 GLU A C 1
ATOM 1841 O O . GLU A 1 220 ? 1.287 -11.865 9.870 1.00 97.38 220 GLU A O 1
ATOM 1846 N N . PRO A 1 221 ? -0.722 -10.842 9.930 1.00 97.44 221 PRO A N 1
ATOM 1847 C CA . PRO A 1 221 ? -0.349 -9.920 10.995 1.00 97.44 221 PRO A CA 1
ATOM 1848 C C . PRO A 1 221 ? -0.347 -10.588 12.371 1.00 97.44 221 PRO A C 1
ATOM 1850 O O . PRO A 1 221 ? -1.093 -11.534 12.616 1.00 97.44 221 PRO A O 1
ATOM 1853 N N . ARG A 1 222 ? 0.453 -10.055 13.301 1.00 96.31 222 ARG A N 1
ATOM 1854 C CA . ARG A 1 222 ? 0.377 -10.425 14.722 1.00 96.31 222 ARG A CA 1
ATOM 1855 C C . ARG A 1 222 ? -0.624 -9.519 15.432 1.00 96.31 222 ARG A C 1
ATOM 1857 O O . ARG A 1 222 ? -1.087 -8.524 14.873 1.00 96.31 222 ARG A O 1
ATOM 1864 N N . GLU A 1 223 ? -0.914 -9.839 16.687 1.00 95.25 223 GLU A N 1
ATOM 1865 C CA . GLU A 1 223 ? -1.872 -9.082 17.501 1.00 95.25 223 GLU A CA 1
ATOM 1866 C C . GLU A 1 223 ? -1.511 -7.597 17.590 1.00 95.25 223 GLU A C 1
ATOM 1868 O O . GLU A 1 223 ? -2.368 -6.754 17.357 1.00 95.25 223 GLU A O 1
ATOM 1873 N N . GLU A 1 224 ? -0.226 -7.270 17.756 1.00 93.88 224 GLU A N 1
ATOM 1874 C CA . GLU A 1 224 ? 0.245 -5.880 17.787 1.00 93.88 224 GLU A CA 1
ATOM 1875 C C . GLU A 1 224 ? -0.118 -5.073 16.532 1.00 93.88 224 GLU A C 1
ATOM 1877 O O . GLU A 1 224 ? -0.398 -3.876 16.611 1.00 93.88 224 GLU A O 1
ATOM 1882 N N . GLU A 1 225 ? -0.040 -5.703 15.356 1.00 96.62 225 GLU A N 1
ATOM 1883 C CA . GLU A 1 225 ? -0.343 -5.056 14.081 1.00 96.62 225 GLU A CA 1
ATOM 1884 C C . GLU A 1 225 ? -1.859 -4.958 13.853 1.00 96.62 225 GLU A C 1
ATOM 1886 O O . GLU A 1 225 ? -2.335 -3.962 13.303 1.00 96.62 225 GLU A O 1
ATOM 1891 N N . ILE A 1 226 ? -2.618 -5.947 14.337 1.00 97.12 226 ILE A N 1
ATOM 1892 C CA . ILE A 1 226 ? -4.085 -5.941 14.348 1.00 97.12 226 ILE A CA 1
ATOM 1893 C C . ILE A 1 226 ? -4.619 -4.830 15.261 1.00 97.12 226 ILE A C 1
ATOM 1895 O O . ILE A 1 226 ? -5.499 -4.083 14.842 1.00 97.12 226 ILE A O 1
ATOM 1899 N N . GLU A 1 227 ? -4.071 -4.663 16.465 1.00 96.19 227 GLU A N 1
ATOM 1900 C CA . GLU A 1 227 ? -4.443 -3.593 17.403 1.00 96.19 227 GLU A CA 1
ATOM 1901 C C . GLU A 1 227 ? -4.299 -2.208 16.769 1.00 96.19 227 GLU A C 1
ATOM 1903 O O . GLU A 1 227 ? -5.215 -1.388 16.835 1.00 96.19 227 GLU A O 1
ATOM 1908 N N . VAL A 1 228 ? -3.167 -1.961 16.099 1.00 97.06 228 VAL A N 1
ATOM 1909 C CA . VAL A 1 228 ? -2.929 -0.704 15.378 1.00 97.06 228 VAL A CA 1
ATOM 1910 C C . VAL A 1 228 ? -3.952 -0.526 14.261 1.00 97.06 228 VAL A C 1
ATOM 1912 O O . VAL A 1 228 ? -4.486 0.573 14.102 1.00 97.06 228 VAL A O 1
ATOM 1915 N N . ALA A 1 229 ? -4.260 -1.582 13.505 1.00 97.69 229 ALA A N 1
ATOM 1916 C CA . ALA A 1 229 ? -5.249 -1.520 12.435 1.00 97.69 229 ALA A CA 1
ATOM 1917 C C . ALA A 1 229 ? -6.648 -1.177 12.971 1.00 97.69 229 ALA A C 1
ATOM 1919 O O . ALA A 1 229 ? -7.246 -0.211 12.503 1.00 97.69 229 ALA A O 1
ATOM 1920 N N . ILE A 1 230 ? -7.135 -1.900 13.985 1.00 97.19 230 ILE A N 1
ATOM 1921 C CA . ILE A 1 230 ? -8.444 -1.661 14.614 1.00 97.19 230 ILE A CA 1
ATOM 1922 C C . ILE A 1 230 ? -8.506 -0.245 15.191 1.00 97.19 230 ILE A C 1
ATOM 1924 O O . ILE A 1 230 ? -9.424 0.510 14.875 1.00 97.19 230 ILE A O 1
ATOM 1928 N N . GLY A 1 231 ? -7.518 0.138 16.007 1.00 96.12 231 GLY A N 1
ATOM 1929 C CA . GLY A 1 231 ? -7.480 1.445 16.662 1.00 96.12 231 GLY A CA 1
ATOM 1930 C C . GLY A 1 231 ? -7.521 2.590 15.653 1.00 96.12 231 GLY A C 1
ATOM 1931 O O . GLY A 1 231 ? -8.359 3.485 15.752 1.00 96.12 231 GLY A O 1
ATOM 1932 N N . THR A 1 232 ? -6.682 2.520 14.619 1.00 97.38 232 THR A N 1
ATOM 1933 C CA . THR A 1 232 ? -6.619 3.554 13.573 1.00 97.38 232 THR A CA 1
ATOM 1934 C C . THR A 1 232 ? -7.895 3.597 12.739 1.00 97.38 232 THR A C 1
ATOM 1936 O O . THR A 1 232 ? -8.400 4.680 12.438 1.00 97.38 232 THR A O 1
ATOM 1939 N N . PHE A 1 233 ? -8.450 2.436 12.381 1.00 96.88 233 PHE A N 1
ATOM 1940 C CA . PHE A 1 233 ? -9.658 2.360 11.565 1.00 96.88 233 PHE A CA 1
ATOM 1941 C C . PHE A 1 233 ? -10.889 2.883 12.315 1.00 96.88 233 PHE A C 1
ATOM 1943 O O . PHE A 1 233 ? -11.672 3.653 11.760 1.00 96.88 233 PHE A O 1
ATOM 1950 N N . ASN A 1 234 ? -11.026 2.551 13.598 1.00 95.44 234 ASN A N 1
ATOM 1951 C CA . ASN A 1 234 ? -12.114 3.054 14.435 1.00 95.44 234 ASN A CA 1
ATOM 1952 C C . ASN A 1 234 ? -12.060 4.580 14.580 1.00 95.44 234 ASN A C 1
ATOM 1954 O O . ASN A 1 234 ? -13.101 5.238 14.546 1.00 95.44 234 ASN A O 1
ATOM 1958 N N . GLN A 1 235 ? -10.863 5.168 14.674 1.00 95.69 235 GLN A N 1
ATOM 1959 C CA . GLN A 1 235 ? -10.727 6.627 14.666 1.00 95.69 235 GLN A CA 1
ATOM 1960 C C . GLN A 1 235 ? -11.125 7.240 13.320 1.00 95.69 235 GLN A C 1
ATOM 1962 O O . GLN A 1 235 ? -11.769 8.290 13.303 1.00 95.69 235 GLN A O 1
ATOM 1967 N N . LEU A 1 236 ? -10.822 6.576 12.197 1.00 95.75 236 LEU A N 1
ATOM 1968 C CA . LEU A 1 236 ? -11.269 7.024 10.874 1.00 95.75 236 LEU A CA 1
ATOM 1969 C C . LEU A 1 236 ? -12.801 7.046 10.801 1.00 95.75 236 LEU A C 1
ATOM 1971 O O . LEU A 1 236 ? -13.382 8.048 10.385 1.00 95.75 236 LEU A O 1
ATOM 1975 N N . GLN A 1 237 ? -13.456 5.970 11.244 1.00 94.25 237 GLN A N 1
ATOM 1976 C CA . GLN A 1 237 ? -14.917 5.871 11.258 1.00 94.25 237 GLN A CA 1
ATOM 1977 C C . GLN A 1 237 ? -15.557 6.950 12.134 1.00 94.25 237 GLN A C 1
ATOM 1979 O O . GLN A 1 237 ? -16.478 7.634 11.688 1.00 94.25 237 GLN A O 1
ATOM 1984 N N . ARG A 1 238 ? -15.046 7.142 13.357 1.00 93.75 238 ARG A N 1
ATOM 1985 C CA . ARG A 1 238 ? -15.530 8.178 14.282 1.00 93.75 238 ARG A CA 1
ATOM 1986 C C . ARG A 1 238 ? -15.378 9.574 13.691 1.00 93.75 238 ARG A C 1
ATOM 1988 O O . ARG A 1 238 ? -16.343 10.333 13.675 1.00 93.75 238 ARG A O 1
ATOM 1995 N N . GLY A 1 239 ? -14.201 9.896 13.153 1.00 93.56 239 GLY A N 1
ATOM 1996 C CA . GLY A 1 239 ? -13.956 11.185 12.507 1.00 93.56 239 GLY A CA 1
ATOM 1997 C C . GLY A 1 239 ? -14.895 11.429 11.323 1.00 93.56 239 GLY A C 1
ATOM 1998 O O . GLY A 1 239 ? -15.407 12.534 11.152 1.00 93.56 239 GLY A O 1
ATOM 1999 N N . TYR A 1 240 ? -15.179 10.391 10.531 1.00 93.12 240 TYR A N 1
ATOM 2000 C CA . TYR A 1 240 ? -16.039 10.510 9.356 1.00 93.12 240 TYR A CA 1
ATOM 2001 C C . TYR A 1 240 ? -17.504 10.697 9.750 1.00 93.12 240 TYR A C 1
ATOM 2003 O O . TYR A 1 240 ? -18.196 11.525 9.161 1.00 93.12 240 TYR A O 1
ATOM 2011 N N . TYR A 1 241 ? -17.960 9.990 10.786 1.00 92.19 241 TYR A N 1
ATOM 2012 C CA . TYR A 1 241 ? -19.291 10.175 11.356 1.00 92.19 241 TYR A CA 1
ATOM 2013 C C . TYR A 1 241 ? -19.496 11.605 11.876 1.00 92.19 241 TYR A C 1
ATOM 2015 O O . TYR A 1 241 ? -20.493 12.248 11.542 1.00 92.19 241 TYR A O 1
ATOM 2023 N N . ILE A 1 242 ? -18.524 12.142 12.627 1.00 92.00 242 ILE A N 1
ATOM 2024 C CA . ILE A 1 242 ? -18.563 13.530 13.113 1.00 92.00 242 ILE A CA 1
ATOM 2025 C C . ILE A 1 242 ? -18.647 14.495 11.930 1.00 92.00 242 ILE A C 1
ATOM 2027 O O . ILE A 1 242 ? -19.551 15.329 11.892 1.00 92.00 242 ILE A O 1
ATOM 2031 N N . TYR A 1 243 ? -17.777 14.336 10.930 1.00 91.00 243 TYR A N 1
ATOM 2032 C CA . TYR A 1 243 ? -17.795 15.158 9.721 1.00 91.00 243 TYR A CA 1
ATOM 2033 C C . TYR A 1 243 ? -19.170 15.156 9.034 1.00 91.00 243 TYR A C 1
ATOM 2035 O O . TYR A 1 243 ? -19.717 16.219 8.746 1.00 91.00 243 TYR A O 1
ATOM 2043 N N . GLN A 1 244 ? -19.763 13.979 8.816 1.00 90.38 244 GLN A N 1
ATOM 2044 C CA . GLN A 1 244 ? -21.087 13.868 8.200 1.00 90.38 244 GLN A CA 1
ATOM 2045 C C . GLN A 1 244 ? -22.178 14.549 9.033 1.00 90.38 244 GLN A C 1
ATOM 2047 O O . GLN A 1 244 ? -23.041 15.231 8.473 1.00 90.38 244 GLN A O 1
ATOM 2052 N N . SER A 1 245 ? -22.136 14.398 10.358 1.00 89.19 245 SER A N 1
ATOM 2053 C CA . SER A 1 245 ? -23.115 15.012 11.257 1.00 89.19 245 SER A CA 1
ATOM 2054 C C . SER A 1 245 ? -23.061 16.542 11.215 1.00 89.19 245 SER A C 1
ATOM 2056 O O . SER A 1 245 ? -24.104 17.189 11.117 1.00 89.19 245 SER A O 1
ATOM 2058 N N . GLU A 1 246 ? -21.862 17.124 11.194 1.00 89.19 246 GLU A N 1
ATOM 2059 C CA . GLU A 1 246 ? -21.670 18.575 11.170 1.00 89.19 246 GLU A CA 1
ATOM 2060 C C . GLU A 1 246 ? -22.012 19.180 9.805 1.00 89.19 246 GLU A C 1
ATOM 2062 O O . GLU A 1 246 ? -22.694 20.203 9.740 1.00 89.19 246 GLU A O 1
ATOM 2067 N N . VAL A 1 247 ? -21.661 18.508 8.702 1.00 85.94 247 VAL A N 1
ATOM 2068 C CA . VAL A 1 247 ? -22.097 18.921 7.356 1.00 85.94 247 VAL A CA 1
ATOM 2069 C C . VAL A 1 247 ? -23.625 18.905 7.249 1.00 85.94 247 VAL A C 1
ATOM 2071 O O . VAL A 1 247 ? -24.217 19.859 6.748 1.00 85.94 247 VAL A O 1
ATOM 2074 N N . THR A 1 248 ? -24.283 17.865 7.767 1.00 79.50 248 THR A N 1
ATOM 2075 C CA . THR A 1 248 ? -25.749 17.739 7.708 1.00 79.50 248 THR A CA 1
ATOM 2076 C C . THR A 1 248 ? -26.452 18.808 8.549 1.00 79.50 248 THR A C 1
ATOM 2078 O O . THR A 1 248 ? -27.445 19.387 8.106 1.00 79.50 248 THR A O 1
ATOM 2081 N N . LYS A 1 249 ? -25.937 19.119 9.747 1.00 77.69 249 LYS A N 1
ATOM 2082 C CA . LYS A 1 249 ? -26.449 20.221 10.581 1.00 77.69 249 LYS A CA 1
ATOM 2083 C C . LYS A 1 249 ? -26.237 21.584 9.924 1.00 77.69 249 LYS A C 1
ATOM 2085 O O . LYS A 1 249 ? -27.133 22.418 9.986 1.00 77.69 249 LYS A O 1
ATOM 2090 N N . GLY A 1 250 ? -25.078 21.803 9.301 1.00 69.88 250 GLY A N 1
ATOM 2091 C CA . GLY A 1 250 ? -24.766 23.038 8.582 1.00 69.88 250 GLY A CA 1
ATOM 2092 C C . GLY A 1 250 ? -25.716 23.290 7.412 1.00 69.88 250 GLY A C 1
ATOM 2093 O O . GLY A 1 250 ? -26.167 24.414 7.240 1.00 69.88 250 GLY A O 1
ATOM 2094 N N . ILE A 1 251 ? -26.096 22.242 6.673 1.00 63.44 251 ILE A N 1
ATOM 2095 C CA . ILE A 1 251 ? -27.080 22.332 5.580 1.00 63.44 251 ILE A CA 1
ATOM 2096 C C . ILE A 1 251 ? -28.482 22.668 6.103 1.00 63.44 251 ILE A C 1
ATOM 2098 O O . ILE A 1 251 ? -29.196 23.410 5.452 1.00 63.44 251 ILE A O 1
ATOM 2102 N N . ARG A 1 252 ? -28.882 22.170 7.281 1.00 57.16 252 ARG A N 1
ATOM 2103 C CA . ARG A 1 252 ? -30.191 22.500 7.884 1.00 57.16 252 ARG A CA 1
ATOM 2104 C C . ARG A 1 252 ? -30.285 23.927 8.442 1.00 57.16 252 ARG A C 1
ATOM 2106 O O . ARG A 1 252 ? -31.375 24.341 8.817 1.00 57.16 252 ARG A O 1
ATOM 2113 N N . LYS A 1 253 ? -29.161 24.638 8.571 1.00 52.59 253 LYS A N 1
ATOM 2114 C CA . LYS A 1 253 ? -29.104 26.030 9.049 1.00 52.59 253 LYS A CA 1
ATOM 2115 C C . LYS A 1 253 ? -29.057 27.064 7.913 1.00 52.59 253 LYS A C 1
ATOM 2117 O O . LYS A 1 253 ? -29.018 28.253 8.215 1.00 52.59 253 LYS A O 1
ATOM 2122 N N . ILE A 1 254 ? -29.019 26.619 6.656 1.00 48.22 254 ILE A N 1
ATOM 2123 C CA . ILE A 1 254 ? -29.027 27.441 5.435 1.00 48.22 254 ILE A CA 1
ATOM 2124 C C . ILE A 1 254 ? -30.381 27.248 4.758 1.00 48.22 254 ILE A C 1
ATOM 2126 O O . ILE A 1 254 ? -30.923 28.257 4.266 1.00 48.22 254 ILE A O 1
#

pLDDT: mean 87.37, std 8.71, range [48.22, 98.06]